Protein AF-A0A965FG59-F1 (afdb_monomer)

Solvent-accessible surface area (backbone atoms only — not comparable to full-atom values): 14053 Å² total; per-residue (Å²): 105,64,56,71,69,55,38,52,52,47,49,54,48,53,54,51,48,40,58,68,61,33,72,94,46,26,72,34,48,49,56,47,47,65,75,40,41,91,52,48,58,46,33,46,54,38,39,30,50,80,42,35,41,32,28,47,25,16,28,55,53,46,35,53,40,18,37,54,36,30,55,54,47,51,54,50,40,46,76,74,67,48,82,62,84,67,59,52,74,54,47,50,47,51,23,35,65,38,31,64,47,20,54,58,40,52,87,65,91,92,31,41,35,67,38,77,44,81,52,65,64,47,35,75,77,65,37,29,47,28,36,76,42,84,90,51,83,91,71,57,42,32,58,40,19,52,49,51,36,51,75,45,66,40,86,71,54,71,67,29,50,51,21,24,63,37,28,70,38,75,78,38,74,87,30,38,67,57,76,64,44,90,45,84,85,53,38,69,85,44,59,57,36,59,42,42,21,51,11,43,52,51,37,36,50,55,39,27,50,53,48,33,64,73,69,68,61,62,81,72,75,79,69,78,72,66,96,75,52,76,65,62,57,52,48,59,49,31,75,76,33,82,61,46,58,57,53,51,50,54,52,50,34,71,74,68,74,112

Radius of gyration: 24.46 Å; Cα contacts (8 Å, |Δi|>4): 328; chains: 1; bounding box: 68×54×48 Å

Sequence (258 aa):
MLQAEKIKSNWERYRGLVDQFFPTRKDALNRMYDAFEDRMVMMPASSVAHYHNAFAGGYVDHVLRVMDCALTLHNTWMVCGADMSGYTEEELLFAAMHHDLGKVGFPGDGNEVYQVETSDWHRKNQNKMYRHNENIPFTMVPDLSIWLLQEYNVKMSWTEYQAIKIHDGMYDDANKPYFVARSAQAKLKTNLPIILHHADHMAAQIEYERWRNRNNESPKPVSEKNKIQKSAVLKNLAENNPDVEQAITDIFKAFNGE

Foldseek 3Di:
DDDPVVLVVLVVVLLVCLVVLPVVQSVLVVVLCVLLVVPQSFQALDFALLWFGNGTSRNSVLLVQLLVQLVVLLVVCVVVPDDQVLDDNSLLNLLSNQLQVCQSADGDPPRHQWDADPDPCCCPPVSGGTDGRPPHDDDDRLVSSVVSCVVSPNDHDPSSNLLSNCLCPVVDVVNCQAVVPPDPVSYDPHCSNVSSNVSSVVSRVVRSVVSCVVVVVPPDPPDPPPCPDPVVVQVVVCVVPVCVVVVVVVVVCVVVPD

Secondary structure (DSSP, 8-state):
---HHHHHHHHHHHHHHHHHH-TTTHHHHHHHHHHHHHHHTT--S-SBTTSS--STTHHHHHHHHHHHHHHHHHHHHHHTT---TTS-HHHHHHHHHHTTGGGG-SSSTT--SEEE---HHHHHHH-B-EEE-TTS----HHHHHHHHHHHTT----HHHHHHHHTTTGGGSGGGHHHHS-SSTTTS-SSSHHHHHHHHHHHHHHHHHHHHHHHTT----------S--HHHHHHHHHHH-TTHHHHHHHHHHHHHT-

pLDDT: mean 90.28, std 13.0, range [46.59, 98.88]

Mean predicted aligned error: 8.77 Å

Structure (mmCIF, N/CA/C/O backbone):
data_AF-A0A965FG59-F1
#
_entry.id   AF-A0A965FG59-F1
#
loop_
_atom_site.group_PDB
_atom_site.id
_atom_site.type_symbol
_atom_site.label_atom_id
_atom_site.label_alt_id
_atom_site.label_comp_id
_atom_site.label_asym_id
_atom_site.label_entity_id
_atom_site.label_seq_id
_atom_site.pdbx_PDB_ins_code
_atom_site.Cartn_x
_atom_site.Cartn_y
_atom_site.Cartn_z
_atom_site.occupancy
_atom_site.B_iso_or_equiv
_atom_site.auth_seq_id
_atom_site.auth_comp_id
_atom_site.auth_asym_id
_atom_site.auth_atom_id
_atom_site.pdbx_PDB_model_num
ATOM 1 N N . MET A 1 1 ? 14.521 -11.139 -7.279 1.00 74.81 1 MET A N 1
ATOM 2 C CA . MET A 1 1 ? 13.260 -11.714 -7.790 1.00 74.81 1 MET A CA 1
ATOM 3 C C . MET A 1 1 ? 12.895 -12.889 -6.902 1.00 74.81 1 MET A C 1
ATOM 5 O O . MET A 1 1 ? 13.806 -13.564 -6.426 1.00 74.81 1 MET A O 1
ATOM 9 N N . LEU A 1 2 ? 11.610 -13.092 -6.624 1.00 87.25 2 LEU A N 1
ATOM 10 C CA . LEU A 1 2 ? 11.141 -14.304 -5.948 1.00 87.25 2 LEU A CA 1
ATOM 11 C C . LEU A 1 2 ? 11.223 -15.508 -6.895 1.00 87.25 2 LEU A C 1
ATOM 13 O O . LEU A 1 2 ? 11.205 -15.345 -8.110 1.00 87.25 2 LEU A O 1
ATOM 17 N N . GLN A 1 3 ? 11.318 -16.720 -6.350 1.00 91.38 3 GLN A N 1
ATOM 18 C CA . GLN A 1 3 ? 11.175 -17.924 -7.174 1.00 91.38 3 GLN A CA 1
ATOM 19 C C . GLN A 1 3 ? 9.744 -18.025 -7.718 1.00 91.38 3 GLN A C 1
ATOM 21 O O . GLN A 1 3 ? 8.807 -17.558 -7.066 1.00 91.38 3 GLN A O 1
ATOM 26 N N . ALA A 1 4 ? 9.576 -18.635 -8.893 1.00 92.25 4 ALA A N 1
ATOM 27 C CA . ALA A 1 4 ? 8.288 -18.711 -9.585 1.00 92.25 4 ALA A CA 1
ATOM 28 C C . ALA A 1 4 ? 7.201 -19.367 -8.716 1.00 92.25 4 ALA A C 1
ATOM 30 O O . ALA A 1 4 ? 6.079 -18.870 -8.633 1.00 92.25 4 ALA A O 1
ATOM 31 N N . GLU A 1 5 ? 7.556 -20.419 -7.978 1.00 93.56 5 GLU A N 1
ATOM 32 C CA . GLU A 1 5 ? 6.678 -21.118 -7.038 1.00 93.56 5 GLU A CA 1
ATOM 33 C C . GLU A 1 5 ? 6.204 -20.183 -5.922 1.00 93.56 5 GLU A C 1
ATOM 35 O O . GLU A 1 5 ? 5.035 -20.201 -5.533 1.00 93.56 5 GLU A O 1
ATOM 40 N N . LYS A 1 6 ? 7.098 -19.313 -5.432 1.00 94.25 6 LYS A N 1
ATOM 41 C CA . LYS A 1 6 ? 6.755 -18.332 -4.403 1.00 94.25 6 LYS A CA 1
ATOM 42 C C . LYS A 1 6 ? 5.824 -17.257 -4.956 1.00 94.25 6 LYS A C 1
ATOM 44 O O . LYS A 1 6 ? 4.853 -16.933 -4.281 1.00 94.25 6 LYS A O 1
ATOM 49 N N . ILE A 1 7 ? 6.067 -16.762 -6.170 1.00 93.88 7 ILE A N 1
ATOM 50 C CA . ILE A 1 7 ? 5.181 -15.802 -6.850 1.00 93.88 7 ILE A CA 1
ATOM 51 C C . ILE A 1 7 ? 3.777 -16.395 -7.007 1.00 93.88 7 ILE A C 1
ATOM 53 O O . ILE A 1 7 ? 2.809 -15.783 -6.560 1.00 93.88 7 ILE A O 1
ATOM 57 N N . LYS A 1 8 ? 3.677 -17.622 -7.532 1.00 95.62 8 LYS A N 1
ATOM 58 C CA . LYS A 1 8 ? 2.404 -18.342 -7.681 1.00 95.62 8 LYS A CA 1
ATOM 59 C C . LYS A 1 8 ? 1.680 -18.497 -6.345 1.00 95.62 8 LYS A C 1
ATOM 61 O O . LYS A 1 8 ? 0.533 -18.087 -6.228 1.00 95.62 8 LYS A O 1
ATOM 66 N N . SER A 1 9 ? 2.368 -19.004 -5.319 1.00 97.88 9 SER A N 1
ATOM 67 C CA . SER A 1 9 ? 1.760 -19.193 -3.993 1.00 97.88 9 SER A CA 1
ATOM 68 C C . SER A 1 9 ? 1.326 -17.877 -3.334 1.00 97.88 9 SER A C 1
ATOM 70 O O . SER A 1 9 ? 0.317 -17.838 -2.634 1.00 97.88 9 SER A O 1
ATOM 72 N N . ASN A 1 10 ? 2.067 -16.785 -3.557 1.00 98.25 10 ASN A N 1
ATOM 73 C CA . ASN A 1 10 ? 1.697 -15.462 -3.064 1.00 98.25 10 ASN A CA 1
ATOM 74 C C . ASN A 1 10 ? 0.440 -14.955 -3.779 1.00 98.25 10 ASN A C 1
ATOM 76 O O . ASN A 1 10 ? -0.455 -14.442 -3.117 1.00 98.25 10 ASN A O 1
ATOM 80 N N . TRP A 1 11 ? 0.338 -15.131 -5.096 1.00 97.94 11 TRP A N 1
ATOM 81 C CA . TRP A 1 11 ? -0.858 -14.750 -5.845 1.00 97.94 11 TRP A CA 1
ATOM 82 C C . TRP A 1 11 ? -2.091 -15.563 -5.437 1.00 97.94 11 TRP A C 1
ATOM 84 O O . TRP A 1 11 ? -3.139 -14.988 -5.153 1.00 97.94 11 TRP A O 1
ATOM 94 N N . GLU A 1 12 ? -1.952 -16.883 -5.298 1.00 98.25 12 GLU A N 1
ATOM 95 C CA . GLU A 1 12 ? -3.024 -17.761 -4.808 1.00 98.25 12 GLU A CA 1
ATOM 96 C C . GLU A 1 12 ? -3.491 -17.344 -3.408 1.00 98.25 12 GLU A C 1
ATOM 98 O O . GLU A 1 12 ? -4.692 -17.240 -3.157 1.00 98.25 12 GLU A O 1
ATOM 103 N N . ARG A 1 13 ? -2.550 -17.027 -2.506 1.00 98.44 13 ARG A N 1
ATOM 104 C CA . ARG A 1 13 ? -2.869 -16.476 -1.183 1.00 98.44 13 ARG A CA 1
ATOM 105 C C . ARG A 1 13 ? -3.599 -15.140 -1.300 1.00 98.44 13 ARG A C 1
ATOM 107 O O . ARG A 1 13 ? -4.603 -14.954 -0.626 1.00 98.44 13 ARG A O 1
ATOM 114 N N . TYR A 1 14 ? -3.108 -14.224 -2.130 1.00 98.44 14 TYR A N 1
ATOM 115 C CA . TYR A 1 14 ? -3.705 -12.905 -2.330 1.00 98.44 14 TYR A CA 1
ATOM 116 C C . TYR A 1 14 ? -5.166 -13.020 -2.780 1.00 98.44 14 TYR A C 1
ATOM 118 O O . TYR A 1 14 ? -6.046 -12.451 -2.142 1.00 98.44 14 TYR A O 1
ATOM 126 N N . ARG A 1 15 ? -5.450 -13.837 -3.801 1.00 98.12 15 ARG A N 1
ATOM 127 C CA . ARG A 1 15 ? -6.821 -14.091 -4.276 1.00 98.12 15 ARG A CA 1
ATOM 128 C C . ARG A 1 15 ? -7.678 -14.812 -3.235 1.00 98.12 15 ARG A C 1
ATOM 130 O O . ARG A 1 15 ? -8.818 -14.419 -3.016 1.00 98.12 15 ARG A O 1
ATOM 137 N N . GLY A 1 16 ? -7.121 -15.789 -2.518 1.00 98.44 16 GLY A N 1
ATOM 138 C CA . GLY A 1 16 ? -7.828 -16.464 -1.426 1.00 98.44 16 GLY A CA 1
ATOM 139 C C . GLY A 1 16 ? -8.248 -15.513 -0.299 1.00 98.44 16 GLY A C 1
ATOM 140 O O . GLY A 1 16 ? -9.350 -15.634 0.231 1.00 98.44 16 GLY A O 1
ATOM 141 N N . LEU A 1 17 ? -7.410 -14.524 0.033 1.00 98.38 17 LEU A N 1
ATOM 142 C CA . LEU A 1 17 ? -7.742 -13.494 1.023 1.00 98.38 17 LEU A CA 1
ATOM 143 C C . LEU A 1 17 ? -8.886 -12.587 0.551 1.00 98.38 17 LEU A C 1
ATOM 145 O O . LEU A 1 17 ? -9.706 -12.195 1.377 1.00 98.38 17 LEU A O 1
ATOM 149 N N . VAL A 1 18 ? -8.984 -12.296 -0.753 1.00 98.38 18 VAL A N 1
ATOM 150 C CA . VAL A 1 18 ? -10.113 -11.533 -1.315 1.00 98.38 18 VAL A CA 1
ATOM 151 C C . VAL A 1 18 ? -11.433 -12.254 -1.057 1.00 98.38 18 VAL A C 1
ATOM 153 O O . VAL A 1 18 ? -12.381 -11.656 -0.543 1.00 98.38 18 VAL A O 1
ATOM 156 N N . ASP A 1 19 ? -11.480 -13.549 -1.367 1.00 96.75 19 ASP A N 1
ATOM 157 C CA . ASP A 1 19 ? -12.682 -14.365 -1.194 1.00 96.75 19 ASP A CA 1
ATOM 158 C C . ASP A 1 19 ? -13.039 -14.575 0.283 1.00 96.75 19 ASP A C 1
ATOM 160 O O . ASP A 1 19 ? -14.222 -14.638 0.629 1.00 96.75 19 ASP A O 1
ATOM 164 N N . GLN A 1 20 ? -12.026 -14.671 1.148 1.00 97.75 20 GLN A N 1
ATOM 165 C CA . GLN A 1 20 ? -12.195 -14.867 2.585 1.00 97.75 20 GLN A CA 1
ATOM 166 C C . GLN A 1 20 ? -12.693 -13.603 3.293 1.00 97.75 20 GLN A C 1
ATOM 168 O O . GLN A 1 20 ? -13.637 -13.679 4.078 1.00 97.75 20 GLN A O 1
ATOM 173 N N . PHE A 1 21 ? -12.040 -12.462 3.064 1.00 97.62 21 PHE A N 1
ATOM 174 C CA . PHE A 1 21 ? -12.238 -11.261 3.878 1.00 97.62 21 PHE A CA 1
ATOM 175 C C . PHE A 1 21 ? -13.235 -10.271 3.289 1.00 97.62 21 PHE A C 1
ATOM 177 O O . PHE A 1 21 ? -13.778 -9.468 4.040 1.00 97.62 21 PHE A O 1
ATOM 184 N N . PHE A 1 22 ? -13.526 -10.331 1.986 1.00 97.69 22 PHE A N 1
ATOM 185 C CA . PHE A 1 22 ? -14.411 -9.359 1.334 1.00 97.69 22 PHE A CA 1
ATOM 186 C C . PHE A 1 22 ? -15.586 -10.028 0.610 1.00 97.69 22 PHE A C 1
ATOM 188 O O . PHE A 1 22 ? -15.836 -9.725 -0.559 1.00 97.69 22 PHE A O 1
ATOM 195 N N . PRO A 1 23 ? -16.369 -10.911 1.258 1.00 96.00 23 PRO A N 1
ATOM 196 C CA . PRO A 1 23 ? -17.375 -11.735 0.582 1.00 96.00 23 PRO A CA 1
ATOM 197 C C . PRO A 1 23 ? -18.450 -10.927 -0.163 1.00 96.00 23 PRO A C 1
ATOM 199 O O . PRO A 1 23 ? -18.994 -11.401 -1.157 1.00 96.00 23 PRO A O 1
ATOM 202 N N . THR A 1 24 ? -18.740 -9.701 0.281 1.00 97.00 24 THR A N 1
ATOM 203 C CA . THR A 1 24 ? -19.713 -8.790 -0.352 1.00 97.00 24 THR A CA 1
ATOM 204 C C . THR A 1 24 ? -19.137 -8.001 -1.534 1.00 97.00 24 THR A C 1
ATOM 206 O O . THR A 1 24 ? -19.894 -7.432 -2.319 1.00 97.00 24 THR A O 1
ATOM 209 N N . ARG A 1 25 ? -17.805 -7.954 -1.666 1.00 97.56 25 ARG A N 1
ATOM 210 C CA . ARG A 1 25 ? -17.059 -7.172 -2.669 1.00 97.56 25 ARG A CA 1
ATOM 211 C C . ARG A 1 25 ? -16.225 -8.046 -3.605 1.00 97.56 25 ARG A C 1
ATOM 213 O O . ARG A 1 25 ? -15.772 -7.548 -4.634 1.00 97.56 25 ARG A O 1
ATOM 220 N N . LYS A 1 26 ? -16.056 -9.334 -3.284 1.00 97.31 26 LYS A N 1
ATOM 221 C CA . LYS A 1 26 ? -15.161 -10.267 -3.976 1.00 97.31 26 LYS A CA 1
ATOM 222 C C . LYS A 1 26 ? -15.394 -10.314 -5.478 1.00 97.31 26 LYS A C 1
ATOM 224 O O . LYS A 1 26 ? -14.430 -10.338 -6.217 1.00 97.31 26 LYS A O 1
ATOM 229 N N . ASP A 1 27 ? -16.637 -10.240 -5.955 1.00 98.31 27 ASP A N 1
ATOM 230 C CA . ASP A 1 27 ? -16.904 -10.315 -7.395 1.00 98.31 27 ASP A CA 1
ATOM 231 C C . ASP A 1 27 ? -16.388 -9.067 -8.126 1.00 98.31 27 ASP A C 1
ATOM 233 O O . ASP A 1 27 ? -15.852 -9.167 -9.225 1.00 98.31 27 ASP A O 1
ATOM 237 N N . ALA A 1 28 ? -16.536 -7.881 -7.524 1.00 98.50 28 ALA A N 1
ATOM 238 C CA . ALA A 1 28 ? -16.002 -6.635 -8.076 1.00 98.50 28 ALA A CA 1
ATOM 239 C C . ALA A 1 28 ? -14.473 -6.588 -7.987 1.00 98.50 28 ALA A C 1
ATOM 241 O O . ALA A 1 28 ? -13.813 -6.236 -8.962 1.00 98.50 28 ALA A O 1
ATOM 242 N N . LEU A 1 29 ? -13.923 -7.013 -6.849 1.00 98.62 29 LEU A N 1
ATOM 243 C CA . LEU A 1 29 ? -12.484 -7.116 -6.629 1.00 98.62 29 LEU A CA 1
ATOM 244 C C . LEU A 1 29 ? -11.833 -8.108 -7.593 1.00 98.62 29 LEU A C 1
ATOM 246 O O . LEU A 1 29 ? -10.867 -7.765 -8.257 1.00 98.62 29 LEU A O 1
ATOM 250 N N . ASN A 1 30 ? -12.391 -9.309 -7.732 1.00 98.31 30 ASN A N 1
ATOM 251 C CA . ASN A 1 30 ? -11.889 -10.325 -8.647 1.00 98.31 30 ASN A CA 1
ATOM 252 C C . ASN A 1 30 ? -11.946 -9.826 -10.097 1.00 98.31 30 ASN A C 1
ATOM 254 O O . ASN A 1 30 ? -10.936 -9.918 -10.776 1.00 98.31 30 ASN A O 1
ATOM 258 N N . ARG A 1 31 ? -13.032 -9.167 -10.540 1.00 98.38 31 ARG A N 1
ATOM 259 C CA . ARG A 1 31 ? -13.063 -8.526 -11.874 1.00 98.38 31 ARG A CA 1
ATOM 260 C C . ARG A 1 31 ? -11.948 -7.496 -12.074 1.00 98.38 31 ARG A C 1
ATOM 262 O O . ARG A 1 31 ? -11.361 -7.446 -13.149 1.00 98.38 31 ARG A O 1
ATOM 269 N N . MET A 1 32 ? -11.674 -6.670 -11.064 1.00 98.44 32 MET A N 1
ATOM 270 C CA . MET A 1 32 ? -10.571 -5.707 -11.106 1.00 98.44 32 MET A CA 1
ATOM 271 C C . MET A 1 32 ? -9.226 -6.419 -11.216 1.00 98.44 32 MET A C 1
ATOM 273 O O . MET A 1 32 ? -8.428 -6.110 -12.093 1.00 98.44 32 MET A O 1
ATOM 277 N N . TYR A 1 33 ? -8.978 -7.392 -10.346 1.00 98.19 33 TYR A N 1
ATOM 278 C CA . TYR A 1 33 ? -7.718 -8.119 -10.319 1.00 98.19 33 TYR A CA 1
ATOM 279 C C . TYR A 1 33 ? -7.492 -8.967 -11.566 1.00 98.19 33 TYR A C 1
ATOM 281 O O . TYR A 1 33 ? -6.352 -9.058 -11.999 1.00 98.19 33 TYR A O 1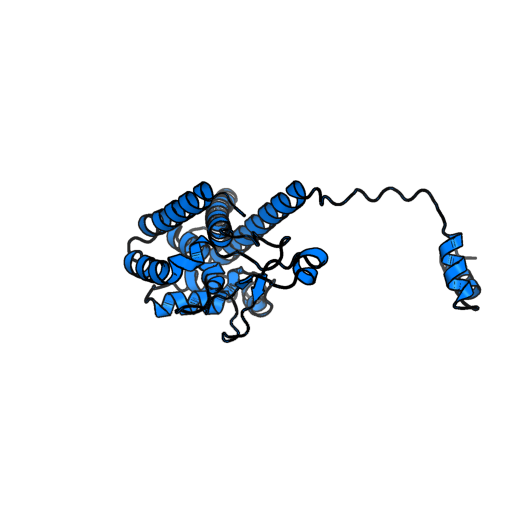
ATOM 289 N N . ASP A 1 34 ? -8.537 -9.525 -12.176 1.00 97.50 34 ASP A N 1
ATOM 290 C CA . ASP A 1 34 ? -8.444 -10.242 -13.453 1.00 97.50 34 ASP A CA 1
ATOM 291 C C . ASP A 1 34 ? -7.977 -9.298 -14.576 1.00 97.50 34 ASP A C 1
ATOM 293 O O . ASP A 1 34 ? -7.140 -9.667 -15.392 1.00 97.50 34 ASP A O 1
ATOM 297 N N . ALA A 1 35 ? -8.430 -8.037 -14.579 1.00 96.56 35 ALA A N 1
ATOM 298 C CA . ALA A 1 35 ? -7.992 -7.032 -15.554 1.00 96.56 35 ALA A CA 1
ATOM 299 C C . ALA A 1 35 ? -6.523 -6.591 -15.380 1.00 96.56 35 ALA A C 1
ATOM 301 O O . ALA A 1 35 ? -5.940 -5.992 -16.288 1.00 96.56 35 ALA A O 1
ATOM 302 N N . PHE A 1 36 ? -5.922 -6.866 -14.220 1.00 97.12 36 PHE A N 1
ATOM 303 C CA . PHE A 1 36 ? -4.542 -6.500 -13.899 1.00 97.12 36 PHE A CA 1
ATOM 304 C C . PHE A 1 36 ? -3.613 -7.701 -13.690 1.00 97.12 36 PHE A C 1
ATOM 306 O O . PHE A 1 36 ? -2.413 -7.497 -13.504 1.00 97.12 36 PHE A O 1
ATOM 313 N N . GLU A 1 37 ? -4.124 -8.932 -13.718 1.00 95.12 37 GLU A N 1
ATOM 314 C CA . GLU A 1 37 ? -3.411 -10.140 -13.285 1.00 95.12 37 GLU A CA 1
ATOM 315 C C . GLU A 1 37 ? -2.059 -10.296 -13.987 1.00 95.12 37 GLU A C 1
ATOM 317 O O . GLU A 1 37 ? -1.027 -10.401 -13.315 1.00 95.12 37 GLU A O 1
ATOM 322 N N . ASP A 1 38 ? -2.052 -10.185 -15.319 1.00 90.38 38 ASP A N 1
ATOM 323 C CA . ASP A 1 38 ? -0.868 -10.368 -16.167 1.00 90.38 38 ASP A CA 1
ATOM 324 C C . ASP A 1 38 ? 0.334 -9.522 -15.724 1.00 90.38 38 ASP A C 1
ATOM 326 O O . ASP A 1 38 ? 1.484 -9.966 -15.800 1.00 90.38 38 ASP A O 1
ATOM 330 N N . ARG A 1 39 ? 0.086 -8.308 -15.211 1.00 93.94 39 ARG A N 1
ATOM 331 C CA . ARG A 1 39 ? 1.148 -7.420 -14.712 1.00 93.94 39 ARG A CA 1
ATOM 332 C C . ARG A 1 39 ? 1.327 -7.508 -13.199 1.00 93.94 39 ARG A C 1
ATOM 334 O O . ARG A 1 39 ? 2.458 -7.484 -12.713 1.00 93.94 39 ARG A O 1
ATOM 341 N N . MET A 1 40 ? 0.239 -7.608 -12.441 1.00 95.50 40 MET A N 1
ATOM 342 C CA . MET A 1 40 ? 0.240 -7.475 -10.982 1.00 95.50 40 MET A CA 1
ATOM 343 C C . MET A 1 40 ? 1.009 -8.611 -10.301 1.00 95.50 40 MET A C 1
ATOM 345 O O . MET A 1 40 ? 1.697 -8.387 -9.304 1.00 95.50 40 MET A O 1
ATOM 349 N N . VAL A 1 41 ? 0.979 -9.810 -10.888 1.00 95.50 41 VAL A N 1
ATOM 350 C CA . VAL A 1 41 ? 1.735 -10.979 -10.410 1.00 95.50 41 VAL A CA 1
ATOM 351 C C . VAL A 1 41 ? 3.250 -10.748 -10.466 1.00 95.50 41 VAL A C 1
ATOM 353 O O . VAL A 1 41 ? 3.988 -11.271 -9.632 1.00 95.50 41 VAL A O 1
ATOM 356 N N . MET A 1 42 ? 3.730 -9.945 -11.422 1.00 94.50 42 MET A N 1
ATOM 357 C CA . MET A 1 42 ? 5.159 -9.762 -11.696 1.00 94.50 42 MET A CA 1
ATOM 358 C C . MET A 1 42 ? 5.683 -8.361 -11.379 1.00 94.50 42 MET A C 1
ATOM 360 O O . MET A 1 42 ? 6.899 -8.175 -11.355 1.00 94.50 42 MET A O 1
ATOM 364 N N . MET A 1 43 ? 4.832 -7.376 -11.104 1.00 94.75 43 MET A N 1
ATOM 365 C CA . MET A 1 43 ? 5.274 -6.002 -10.862 1.00 94.75 43 MET A CA 1
ATOM 366 C C . MET A 1 43 ? 6.051 -5.842 -9.532 1.00 94.75 43 MET A C 1
ATOM 368 O O . MET A 1 43 ? 5.862 -6.614 -8.581 1.00 94.75 43 MET A O 1
ATOM 372 N N . PRO A 1 44 ? 6.952 -4.849 -9.443 1.00 96.81 44 PRO A N 1
ATOM 373 C CA . PRO A 1 44 ? 7.670 -4.536 -8.210 1.00 96.81 44 PRO A CA 1
ATOM 374 C C . PRO A 1 44 ? 6.826 -3.690 -7.248 1.00 96.81 44 PRO A C 1
ATOM 376 O O . PRO A 1 44 ? 5.892 -3.013 -7.668 1.00 96.81 44 PRO A O 1
ATOM 379 N N . ALA A 1 45 ? 7.197 -3.669 -5.963 1.00 96.19 45 ALA A N 1
ATOM 380 C CA . ALA A 1 45 ? 6.580 -2.758 -4.990 1.00 96.19 45 ALA A CA 1
ATOM 381 C C . ALA A 1 45 ? 7.181 -1.338 -5.027 1.00 96.19 45 ALA A C 1
ATOM 383 O O . ALA A 1 45 ? 6.549 -0.385 -4.577 1.00 96.19 45 ALA A O 1
ATOM 384 N N . SER A 1 46 ? 8.393 -1.178 -5.567 1.00 95.31 46 SER A N 1
ATOM 385 C CA . SER A 1 46 ? 9.066 0.116 -5.718 1.00 95.31 46 SER A CA 1
ATOM 386 C C . SER A 1 46 ? 10.108 0.090 -6.846 1.00 95.31 46 SER A C 1
ATOM 388 O O . SER A 1 46 ? 10.353 -0.944 -7.472 1.00 95.31 46 SER A O 1
ATOM 390 N N . SER A 1 47 ? 10.729 1.237 -7.134 1.00 91.75 47 SER A N 1
ATOM 391 C CA . SER A 1 47 ? 11.642 1.401 -8.272 1.00 91.75 47 SER A CA 1
ATOM 392 C C . SER A 1 47 ? 13.125 1.175 -7.964 1.00 91.75 47 SER A C 1
ATOM 394 O O . SER A 1 47 ? 13.904 0.881 -8.878 1.00 91.75 47 SER A O 1
ATOM 396 N N . VAL A 1 48 ? 13.534 1.283 -6.698 1.00 90.50 48 VAL A N 1
ATOM 397 C CA . VAL A 1 48 ? 14.943 1.281 -6.278 1.00 90.50 48 VAL A CA 1
ATOM 398 C C . VAL A 1 48 ? 15.216 0.099 -5.352 1.00 90.50 48 VAL A C 1
ATOM 400 O O . VAL A 1 48 ? 14.456 -0.149 -4.425 1.00 90.50 48 VAL A O 1
ATOM 403 N N . ALA A 1 49 ? 16.313 -0.632 -5.578 1.00 83.19 49 ALA A N 1
ATOM 404 C CA . ALA A 1 49 ? 16.577 -1.920 -4.926 1.00 83.19 49 ALA A CA 1
ATOM 405 C C . ALA A 1 49 ? 16.563 -1.867 -3.388 1.00 83.19 49 ALA A C 1
ATOM 407 O O . ALA A 1 49 ? 16.134 -2.830 -2.762 1.00 83.19 49 ALA A O 1
ATOM 408 N N . HIS A 1 50 ? 17.019 -0.755 -2.805 1.00 81.81 50 HIS A N 1
ATOM 409 C CA . HIS A 1 50 ? 17.083 -0.538 -1.356 1.00 81.81 50 HIS A CA 1
ATOM 410 C C . HIS A 1 50 ? 15.824 0.108 -0.760 1.00 81.81 50 HIS A C 1
ATOM 412 O O . HIS A 1 50 ? 15.814 0.441 0.422 1.00 81.81 50 HIS A O 1
ATOM 418 N N . TYR A 1 51 ? 14.776 0.316 -1.555 1.00 88.62 51 TYR A N 1
ATOM 419 C CA . TYR A 1 51 ? 13.432 0.551 -1.030 1.00 88.62 51 TYR A CA 1
ATOM 420 C C . TYR A 1 51 ? 12.756 -0.808 -0.774 1.00 88.62 51 TYR A C 1
ATOM 422 O O . TYR A 1 51 ? 13.426 -1.836 -0.638 1.00 88.62 51 TYR A O 1
ATOM 430 N N . HIS A 1 52 ? 11.430 -0.852 -0.687 1.00 87.69 52 HIS A N 1
ATOM 431 C CA . HIS A 1 52 ? 10.696 -2.095 -0.477 1.00 87.69 52 HIS A CA 1
ATOM 432 C C . HIS A 1 52 ? 10.499 -2.877 -1.773 1.00 87.69 52 HIS A C 1
ATOM 434 O O . HIS A 1 52 ? 9.979 -2.361 -2.759 1.00 87.69 52 HIS A O 1
ATOM 440 N N . ASN A 1 53 ? 10.919 -4.143 -1.772 1.00 93.38 53 ASN A N 1
ATOM 441 C CA . ASN A 1 53 ? 10.615 -5.146 -2.796 1.00 93.38 53 ASN A CA 1
ATOM 442 C C . ASN A 1 53 ? 10.653 -4.660 -4.268 1.00 93.38 53 ASN A C 1
ATOM 444 O O . ASN A 1 53 ? 9.768 -4.975 -5.070 1.00 93.38 53 ASN A O 1
ATOM 448 N N . ALA A 1 54 ? 11.707 -3.934 -4.659 1.00 94.25 54 ALA A N 1
ATOM 449 C CA . ALA A 1 54 ? 11.958 -3.526 -6.048 1.00 94.25 54 ALA A CA 1
ATOM 450 C C . ALA A 1 54 ? 12.478 -4.691 -6.915 1.00 94.25 54 ALA A C 1
ATOM 452 O O . ALA A 1 54 ? 13.604 -4.689 -7.419 1.00 94.25 54 ALA A O 1
ATOM 453 N N . PHE A 1 55 ? 11.666 -5.735 -7.065 1.00 93.56 55 PHE A N 1
ATOM 454 C CA . PHE A 1 55 ? 11.938 -6.905 -7.897 1.00 93.56 55 PHE A CA 1
ATOM 455 C C . PHE A 1 55 ? 10.630 -7.529 -8.390 1.00 93.56 55 PHE A C 1
ATOM 457 O O . PHE A 1 55 ? 9.573 -7.284 -7.816 1.00 93.56 55 PHE A O 1
ATOM 464 N N . ALA A 1 56 ? 10.696 -8.393 -9.408 1.00 93.81 56 ALA A N 1
ATOM 465 C CA . ALA A 1 56 ? 9.480 -9.002 -9.940 1.00 93.81 56 ALA A CA 1
ATOM 466 C C . ALA A 1 56 ? 8.779 -9.931 -8.930 1.00 93.81 56 ALA A C 1
ATOM 468 O O . ALA A 1 56 ? 9.439 -10.740 -8.261 1.00 93.81 56 ALA A O 1
ATOM 469 N N . GLY A 1 57 ? 7.457 -9.772 -8.822 1.00 95.12 57 GLY A N 1
ATOM 470 C CA . GLY A 1 57 ? 6.605 -10.366 -7.784 1.00 95.12 57 GLY A CA 1
ATOM 471 C C . GLY A 1 57 ? 6.676 -9.652 -6.430 1.00 95.12 57 GLY A C 1
ATOM 472 O O . GLY A 1 57 ? 6.150 -10.148 -5.435 1.00 95.12 57 GLY A O 1
ATOM 473 N N . GLY A 1 58 ? 7.359 -8.508 -6.369 1.00 96.81 58 GLY A N 1
ATOM 474 C CA . GLY A 1 58 ? 7.587 -7.759 -5.140 1.00 96.81 58 GLY A CA 1
ATOM 475 C C . GLY A 1 58 ? 6.346 -7.063 -4.599 1.00 96.81 58 GLY A C 1
ATOM 476 O O . GLY A 1 58 ? 6.194 -6.995 -3.383 1.00 96.81 58 GLY A O 1
ATOM 477 N N . TYR A 1 59 ? 5.449 -6.603 -5.477 1.00 98.06 59 TYR A N 1
ATOM 478 C CA . TYR A 1 59 ? 4.218 -5.919 -5.079 1.00 98.06 59 TYR A CA 1
ATOM 479 C C . TYR A 1 59 ? 3.310 -6.813 -4.227 1.00 98.06 59 TYR A C 1
ATOM 481 O O . TYR A 1 59 ? 3.001 -6.472 -3.089 1.00 98.06 59 TYR A O 1
ATOM 489 N N . VAL A 1 60 ? 2.958 -8.001 -4.729 1.00 98.31 60 VAL A N 1
ATOM 490 C CA . VAL A 1 60 ? 2.095 -8.939 -3.992 1.00 98.31 60 VAL A CA 1
ATOM 491 C C . VAL A 1 60 ? 2.765 -9.403 -2.693 1.00 98.31 60 VAL A C 1
ATOM 493 O O . VAL A 1 60 ? 2.099 -9.497 -1.666 1.00 98.31 60 VAL A O 1
ATOM 496 N N . ASP A 1 61 ? 4.082 -9.658 -2.695 1.00 98.50 61 ASP A N 1
ATOM 497 C CA . ASP A 1 61 ? 4.801 -10.034 -1.464 1.00 98.50 61 ASP A CA 1
ATOM 498 C C . ASP A 1 61 ? 4.772 -8.931 -0.403 1.00 98.50 61 ASP A C 1
ATOM 500 O O . ASP A 1 61 ? 4.580 -9.230 0.777 1.00 98.50 61 ASP A O 1
ATOM 504 N N . HIS A 1 62 ? 4.926 -7.677 -0.833 1.00 98.56 62 HIS A N 1
ATOM 505 C CA . HIS A 1 62 ? 4.858 -6.509 0.034 1.00 98.56 62 HIS A CA 1
ATOM 506 C C . HIS A 1 62 ? 3.453 -6.338 0.615 1.00 98.56 62 HIS A C 1
ATOM 508 O O . HIS A 1 62 ? 3.294 -6.335 1.832 1.00 98.56 62 HIS A O 1
ATOM 514 N N . VAL A 1 63 ? 2.410 -6.316 -0.220 1.00 98.69 63 VAL A N 1
ATOM 515 C CA . VAL A 1 63 ? 1.028 -6.136 0.256 1.00 98.69 63 VAL A CA 1
ATOM 516 C C . VAL A 1 63 ? 0.622 -7.231 1.246 1.00 98.69 63 VAL A C 1
ATOM 518 O O . VAL A 1 63 ? 0.073 -6.934 2.306 1.00 98.69 63 VAL A O 1
ATOM 521 N N . LEU A 1 64 ? 0.954 -8.496 0.965 1.00 98.81 64 LEU A N 1
ATOM 522 C CA . LEU A 1 64 ? 0.702 -9.596 1.901 1.00 98.81 64 LEU A CA 1
ATOM 523 C C . LEU A 1 64 ? 1.414 -9.389 3.245 1.00 98.81 64 LEU A C 1
ATOM 525 O O . LEU A 1 64 ? 0.859 -9.718 4.292 1.00 98.81 64 LEU A O 1
ATOM 529 N N . ARG A 1 65 ? 2.630 -8.832 3.231 1.00 98.69 65 ARG A N 1
ATOM 530 C CA . ARG A 1 65 ? 3.364 -8.484 4.452 1.00 98.69 65 ARG A CA 1
ATOM 531 C C . ARG A 1 65 ? 2.693 -7.361 5.219 1.00 98.69 65 ARG A C 1
ATOM 533 O O . ARG A 1 65 ? 2.591 -7.474 6.434 1.00 98.69 65 ARG A O 1
ATOM 540 N N . VAL A 1 66 ? 2.231 -6.319 4.533 1.00 98.88 66 VAL A N 1
ATOM 541 C CA . VAL A 1 66 ? 1.497 -5.213 5.160 1.00 98.88 66 VAL A CA 1
ATOM 542 C C . VAL A 1 66 ? 0.234 -5.737 5.839 1.00 98.88 66 VAL A C 1
ATOM 544 O O . VAL A 1 66 ? -0.019 -5.376 6.983 1.00 98.88 66 VAL A O 1
ATOM 547 N N . MET A 1 67 ? -0.504 -6.657 5.210 1.00 98.88 67 MET A N 1
ATOM 548 C CA . MET A 1 67 ? -1.664 -7.307 5.837 1.00 98.88 67 MET A CA 1
ATOM 549 C C . MET A 1 67 ? -1.280 -8.089 7.108 1.00 98.88 67 MET A C 1
ATOM 551 O O . MET A 1 67 ? -1.922 -7.930 8.147 1.00 98.88 67 MET A O 1
ATOM 555 N N . ASP A 1 68 ? -0.202 -8.880 7.062 1.00 98.81 68 ASP A N 1
ATOM 556 C CA . ASP A 1 68 ? 0.303 -9.638 8.221 1.00 98.81 68 ASP A CA 1
ATOM 557 C C . ASP A 1 68 ? 0.758 -8.712 9.371 1.00 98.81 68 ASP A C 1
ATOM 559 O O . ASP A 1 68 ? 0.440 -8.933 10.547 1.00 98.81 68 ASP A O 1
ATOM 563 N N . CYS A 1 69 ? 1.480 -7.640 9.037 1.00 98.81 69 CYS A N 1
ATOM 564 C CA . CYS A 1 69 ? 1.909 -6.609 9.978 1.00 98.81 69 CYS A CA 1
ATOM 565 C C . CYS A 1 69 ? 0.713 -5.850 10.569 1.00 98.81 69 CYS A C 1
ATOM 567 O O . CYS A 1 69 ? 0.698 -5.599 11.774 1.00 98.81 69 CYS A O 1
ATOM 569 N N . ALA A 1 70 ? -0.305 -5.531 9.767 1.00 98.81 70 ALA A N 1
ATOM 570 C CA . ALA A 1 70 ? -1.500 -4.817 10.208 1.00 98.81 70 ALA A CA 1
ATOM 571 C C . ALA A 1 70 ? -2.274 -5.610 11.267 1.00 98.81 70 ALA A C 1
ATOM 573 O O . ALA A 1 70 ? -2.608 -5.052 12.312 1.00 98.81 70 ALA A O 1
ATOM 574 N N . LEU A 1 71 ? -2.480 -6.915 11.059 1.00 98.56 71 LEU A N 1
ATOM 575 C CA . LEU A 1 71 ? -3.102 -7.795 12.059 1.00 98.56 71 LEU A CA 1
ATOM 576 C C . LEU A 1 71 ? -2.263 -7.894 13.337 1.00 98.56 71 LEU A C 1
ATOM 578 O O . LEU A 1 71 ? -2.788 -7.809 14.448 1.00 98.56 71 LEU A O 1
ATOM 582 N N . THR A 1 72 ? -0.944 -8.026 13.193 1.00 98.69 72 THR A N 1
ATOM 583 C CA . THR A 1 72 ? -0.027 -8.096 14.341 1.00 98.69 72 THR A CA 1
ATOM 584 C C . THR A 1 72 ? -0.080 -6.813 15.176 1.00 98.69 72 THR A C 1
ATOM 586 O O . THR A 1 72 ? -0.171 -6.861 16.407 1.00 98.69 72 THR A O 1
ATOM 589 N N . LEU A 1 73 ? -0.066 -5.651 14.521 1.00 98.69 73 LEU A N 1
ATOM 590 C CA . LEU A 1 73 ? -0.137 -4.348 15.177 1.00 98.69 73 LEU A CA 1
ATOM 591 C C . LEU A 1 73 ? -1.517 -4.071 15.769 1.00 98.69 73 LEU A C 1
ATOM 593 O O . LEU A 1 73 ? -1.585 -3.546 16.877 1.00 98.69 73 LEU A O 1
ATOM 597 N N . HIS A 1 74 ? -2.595 -4.472 15.095 1.00 98.44 74 HIS A N 1
ATOM 598 C CA . HIS A 1 74 ? -3.952 -4.402 15.635 1.00 98.44 74 HIS A CA 1
ATOM 599 C C . HIS A 1 74 ? -4.050 -5.134 16.979 1.00 98.44 74 HIS A C 1
ATOM 601 O O . HIS A 1 74 ? -4.464 -4.543 17.977 1.00 98.44 74 HIS A O 1
ATOM 607 N N . ASN A 1 75 ? -3.570 -6.380 17.033 1.00 98.25 75 ASN A N 1
ATOM 608 C CA . ASN A 1 75 ? -3.536 -7.166 18.268 1.00 98.25 75 ASN A CA 1
ATOM 609 C C . ASN A 1 75 ? -2.640 -6.528 19.336 1.00 98.25 75 ASN A C 1
ATOM 611 O O . ASN A 1 75 ? -3.000 -6.492 20.510 1.00 98.25 75 ASN A O 1
ATOM 615 N N . THR A 1 76 ? -1.491 -5.981 18.936 1.00 98.50 76 THR A N 1
ATOM 616 C CA . THR A 1 76 ? -0.577 -5.293 19.859 1.00 98.50 76 THR A CA 1
ATOM 617 C C . THR A 1 76 ? -1.250 -4.080 20.504 1.00 98.50 76 THR A C 1
ATOM 619 O O . THR A 1 76 ? -1.223 -3.938 21.723 1.00 98.50 76 THR A O 1
ATOM 622 N N . TRP A 1 77 ? -1.905 -3.228 19.710 1.00 98.19 77 TRP A N 1
ATOM 623 C CA . TRP A 1 77 ? -2.628 -2.055 20.210 1.00 98.19 77 TRP A CA 1
ATOM 624 C C . TRP A 1 77 ? -3.762 -2.451 21.154 1.00 98.19 77 TRP A C 1
ATOM 626 O O . TRP A 1 77 ? -3.902 -1.854 22.222 1.00 98.19 77 TRP A O 1
ATOM 636 N N . MET A 1 78 ? -4.517 -3.493 20.798 1.00 97.50 78 MET A N 1
ATOM 637 C CA . MET A 1 78 ? -5.578 -4.048 21.636 1.00 97.50 78 MET A CA 1
ATOM 638 C C . MET A 1 78 ? -5.046 -4.497 23.005 1.00 97.50 78 MET A C 1
ATOM 640 O O . MET A 1 78 ? -5.587 -4.102 24.035 1.00 97.50 78 MET A O 1
ATOM 644 N N . VAL A 1 79 ? -3.948 -5.262 23.039 1.00 98.19 79 VAL A N 1
ATOM 645 C CA . VAL A 1 79 ? -3.315 -5.726 24.290 1.00 98.19 79 VAL A CA 1
ATOM 646 C C . VAL A 1 79 ? -2.752 -4.562 25.114 1.00 98.19 79 VAL A C 1
ATOM 648 O O . VAL A 1 79 ? -2.776 -4.610 26.342 1.00 98.19 79 VAL A O 1
ATOM 651 N N . CYS A 1 80 ? -2.298 -3.487 24.466 1.00 98.19 80 CYS A N 1
ATOM 652 C CA . CYS A 1 80 ? -1.882 -2.252 25.134 1.00 98.19 80 CYS A CA 1
ATOM 653 C C . CYS A 1 80 ? -3.053 -1.378 25.631 1.00 98.19 80 CYS A C 1
ATOM 655 O O . CYS A 1 80 ? -2.807 -0.319 26.206 1.00 98.19 80 CYS A O 1
ATOM 657 N N . GLY A 1 81 ? -4.307 -1.802 25.438 1.00 97.88 81 GLY A N 1
ATOM 658 C CA . GLY A 1 81 ? -5.499 -1.118 25.946 1.00 97.88 81 GLY A CA 1
ATOM 659 C C . GLY A 1 81 ? -6.086 -0.058 25.013 1.00 97.88 81 GLY A C 1
ATOM 660 O O . GLY A 1 81 ? -6.862 0.781 25.470 1.00 97.88 81 GLY A O 1
ATOM 661 N N . ALA A 1 82 ? -5.727 -0.059 23.727 1.00 97.56 82 ALA A N 1
ATOM 662 C CA . ALA A 1 82 ? -6.365 0.818 22.750 1.00 97.56 82 ALA A CA 1
ATOM 663 C C . ALA A 1 82 ? -7.820 0.393 22.481 1.00 97.56 82 ALA A C 1
ATOM 665 O O . ALA A 1 82 ? -8.130 -0.796 22.400 1.00 97.56 82 ALA A O 1
ATOM 666 N N . ASP A 1 83 ? -8.706 1.374 22.290 1.00 96.56 83 ASP A N 1
ATOM 667 C CA . ASP A 1 83 ? -10.060 1.121 21.798 1.00 96.56 83 ASP A CA 1
ATOM 668 C C . ASP A 1 83 ? -10.022 0.815 20.294 1.00 96.56 83 ASP A C 1
ATOM 670 O O . ASP A 1 83 ? -9.648 1.658 19.472 1.00 96.56 83 ASP A O 1
ATOM 674 N N . MET A 1 84 ? -10.404 -0.411 19.948 1.00 96.31 84 MET A N 1
ATOM 675 C CA . MET A 1 84 ? -10.399 -0.927 18.579 1.00 96.31 84 MET A CA 1
ATOM 676 C C . MET A 1 84 ? -11.802 -0.987 17.966 1.00 96.31 84 MET A C 1
ATOM 678 O O . MET A 1 84 ? -11.944 -1.412 16.827 1.00 96.31 84 MET A O 1
ATOM 682 N N . SER A 1 85 ? -12.838 -0.543 18.687 1.00 96.62 85 SER A N 1
ATOM 683 C CA . SER A 1 85 ? -14.240 -0.637 18.247 1.00 96.62 85 SER A CA 1
ATOM 684 C C . SER A 1 85 ? -14.613 0.325 17.113 1.00 96.62 85 SER A C 1
ATOM 686 O O . SER A 1 85 ? -15.668 0.179 16.498 1.00 96.62 85 SER A O 1
ATOM 688 N N . GLY A 1 86 ? -13.750 1.301 16.813 1.00 96.25 86 GLY A N 1
ATOM 689 C CA . GLY A 1 86 ? -13.987 2.308 15.778 1.00 96.25 86 GLY A CA 1
ATOM 690 C C . GLY A 1 86 ? -13.876 1.801 14.336 1.00 96.25 86 GLY A C 1
ATOM 691 O O . GLY A 1 86 ? -14.158 2.569 13.420 1.00 96.25 86 GLY A O 1
ATOM 692 N N . TYR A 1 87 ? -13.431 0.563 14.117 1.00 98.31 87 TYR A N 1
ATOM 693 C CA . TYR A 1 87 ? -13.336 -0.058 12.795 1.00 98.31 87 TYR A CA 1
ATOM 694 C C . TYR A 1 87 ? -13.347 -1.589 12.906 1.00 98.31 87 TYR A C 1
ATOM 696 O O . TYR A 1 87 ? -13.135 -2.145 13.983 1.00 98.31 87 TYR A O 1
ATOM 704 N N . THR A 1 88 ? -13.579 -2.280 11.793 1.00 98.06 88 THR A N 1
ATOM 705 C CA . THR A 1 88 ? -13.571 -3.753 11.734 1.00 98.06 88 THR A CA 1
ATOM 706 C C . THR A 1 88 ? -12.259 -4.315 11.185 1.00 98.06 88 THR A C 1
ATOM 708 O O . THR A 1 88 ? -11.537 -3.646 10.447 1.00 98.06 88 THR A O 1
ATOM 711 N N . GLU A 1 89 ? -11.953 -5.578 11.491 1.00 97.88 89 GLU A N 1
ATOM 712 C CA . GLU A 1 89 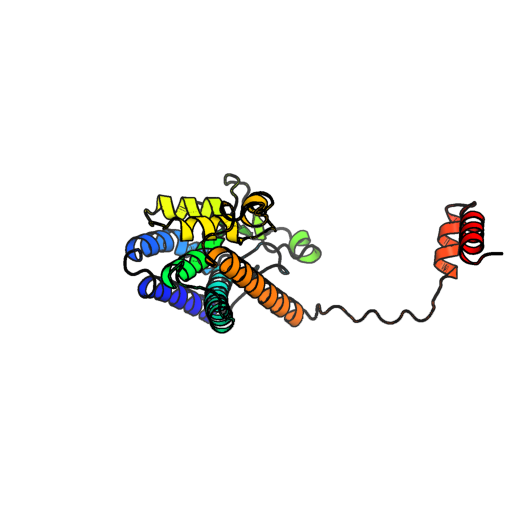? -10.808 -6.270 10.878 1.00 97.88 89 GLU A CA 1
ATOM 713 C C . GLU A 1 89 ? -10.914 -6.298 9.342 1.00 97.88 89 GLU A C 1
ATOM 715 O O . GLU A 1 89 ? -9.915 -6.089 8.655 1.00 97.88 89 GLU A O 1
ATOM 720 N N . GLU A 1 90 ? -12.130 -6.459 8.807 1.00 98.31 90 GLU A N 1
ATOM 721 C CA . GLU A 1 90 ? -12.408 -6.379 7.370 1.00 98.31 90 GLU A CA 1
ATOM 722 C C . GLU A 1 90 ? -11.991 -5.016 6.788 1.00 98.31 90 GLU A C 1
ATOM 724 O O . GLU A 1 90 ? -11.291 -4.987 5.781 1.00 98.31 90 GLU A O 1
ATOM 729 N N . GLU A 1 91 ? -12.328 -3.892 7.432 1.00 98.69 91 GLU A N 1
ATOM 730 C CA . GLU A 1 91 ? -11.907 -2.557 6.969 1.00 98.69 91 GLU A CA 1
ATOM 731 C C . GLU A 1 91 ? -10.384 -2.367 7.022 1.00 98.69 91 GLU A C 1
ATOM 733 O O . GLU A 1 91 ? -9.796 -1.763 6.122 1.00 98.69 91 GLU A O 1
ATOM 738 N N . LEU A 1 92 ? -9.723 -2.886 8.063 1.00 98.81 92 LEU A N 1
ATOM 739 C CA . LEU A 1 92 ? -8.265 -2.811 8.185 1.00 98.81 92 LEU A CA 1
ATOM 740 C C . LEU A 1 92 ? -7.574 -3.593 7.074 1.00 98.81 92 LEU A C 1
ATOM 742 O O . LEU A 1 92 ? -6.668 -3.071 6.426 1.00 98.81 92 LEU A O 1
ATOM 746 N N . LEU A 1 93 ? -7.997 -4.837 6.857 1.00 98.75 93 LEU A N 1
ATOM 747 C CA . LEU A 1 93 ? -7.432 -5.696 5.824 1.00 98.75 93 LEU A CA 1
ATOM 748 C C . LEU A 1 93 ? -7.776 -5.196 4.426 1.00 98.75 93 LEU A C 1
ATOM 750 O O . LEU A 1 93 ? -6.938 -5.301 3.533 1.00 98.75 93 LEU A O 1
ATOM 754 N N . PHE A 1 94 ? -8.956 -4.605 4.239 1.00 98.88 94 PHE A N 1
ATOM 755 C CA . PHE A 1 94 ? -9.315 -3.954 2.988 1.00 98.88 94 PHE A CA 1
ATOM 756 C C . PHE A 1 94 ? -8.369 -2.786 2.705 1.00 98.88 94 PHE A C 1
ATOM 758 O O . PHE A 1 94 ? -7.759 -2.741 1.639 1.00 98.88 94 PHE A O 1
ATOM 765 N N . ALA A 1 95 ? -8.171 -1.873 3.657 1.00 98.88 95 ALA A N 1
ATOM 766 C CA . ALA A 1 95 ? -7.250 -0.758 3.465 1.00 98.88 95 ALA A CA 1
ATOM 767 C C . ALA A 1 95 ? -5.802 -1.242 3.253 1.00 98.88 95 ALA A C 1
ATOM 769 O O . ALA A 1 95 ? -5.128 -0.769 2.341 1.00 98.88 95 ALA A O 1
ATOM 770 N N . ALA A 1 96 ? -5.343 -2.237 4.019 1.00 98.88 96 ALA A N 1
ATOM 771 C CA . ALA A 1 96 ? -4.009 -2.822 3.876 1.00 98.88 96 ALA A CA 1
ATOM 772 C C . ALA A 1 96 ? -3.786 -3.502 2.520 1.00 98.88 96 ALA A C 1
ATOM 774 O O . ALA A 1 96 ? -2.723 -3.340 1.927 1.00 98.88 96 ALA A O 1
ATOM 775 N N . MET A 1 97 ? -4.774 -4.222 1.989 1.00 98.88 97 MET A N 1
ATOM 776 C CA . MET A 1 97 ? -4.644 -4.891 0.693 1.00 98.88 97 MET A CA 1
ATOM 777 C C . MET A 1 97 ? -4.575 -3.906 -0.487 1.00 98.88 97 MET A C 1
ATOM 779 O O . MET A 1 97 ? -3.986 -4.227 -1.520 1.00 98.88 97 MET A O 1
ATOM 783 N N . HIS A 1 98 ? -5.160 -2.713 -0.339 1.00 98.81 98 HIS A N 1
ATOM 784 C CA . HIS A 1 98 ? -5.336 -1.763 -1.441 1.00 98.81 98 HIS A CA 1
ATOM 785 C C . HIS A 1 98 ? -4.584 -0.435 -1.280 1.00 98.81 98 HIS A C 1
ATOM 787 O O . HIS A 1 98 ? -4.657 0.388 -2.191 1.00 98.81 98 HIS A O 1
ATOM 793 N N . HIS A 1 99 ? -3.862 -0.210 -0.175 1.00 98.75 99 HIS A N 1
ATOM 794 C CA . HIS A 1 99 ? -3.152 1.054 0.087 1.00 98.75 99 HIS A CA 1
ATOM 795 C C . HIS A 1 99 ? -2.280 1.489 -1.106 1.00 98.75 99 HIS A C 1
ATOM 797 O O . HIS A 1 99 ? -2.372 2.622 -1.579 1.00 98.75 99 HIS A O 1
ATOM 803 N N . ASP A 1 100 ? -1.558 0.521 -1.671 1.00 98.25 100 ASP A N 1
ATOM 804 C CA . ASP A 1 100 ? -0.594 0.684 -2.756 1.00 98.25 100 ASP A CA 1
ATOM 805 C C . ASP A 1 100 ? -1.125 0.267 -4.144 1.00 98.25 100 ASP A C 1
ATOM 807 O O . ASP A 1 100 ? -0.353 0.169 -5.102 1.00 98.25 100 ASP A O 1
ATOM 811 N N . LEU A 1 101 ? -2.429 -0.011 -4.289 1.00 98.56 101 LEU A N 1
ATOM 812 C CA . LEU A 1 101 ? -3.037 -0.494 -5.543 1.00 98.56 101 LEU A CA 1
ATOM 813 C C . LEU A 1 101 ? -2.693 0.380 -6.755 1.00 98.56 101 LEU A C 1
ATOM 815 O O . LEU A 1 101 ? -2.434 -0.151 -7.831 1.00 98.56 101 LEU A O 1
ATOM 819 N N . GLY A 1 102 ? -2.603 1.696 -6.578 1.00 98.00 102 GLY A N 1
ATOM 820 C CA . GLY A 1 102 ? -2.269 2.645 -7.634 1.00 98.00 102 GLY A CA 1
ATOM 821 C C . GLY A 1 102 ? -0.938 2.364 -8.333 1.00 98.00 102 GLY A C 1
ATOM 822 O O . GLY A 1 102 ? -0.759 2.758 -9.481 1.00 98.00 102 GLY A O 1
ATOM 823 N N . LYS A 1 103 ? -0.019 1.608 -7.721 1.00 97.38 103 LYS A N 1
ATOM 824 C CA . LYS A 1 103 ? 1.229 1.180 -8.376 1.00 97.38 103 LYS A CA 1
ATOM 825 C C . LYS A 1 103 ? 0.987 0.298 -9.606 1.00 97.38 103 LYS A C 1
ATOM 827 O O . LYS A 1 103 ? 1.865 0.212 -10.464 1.00 97.38 103 LYS A O 1
ATOM 832 N N . VAL A 1 104 ? -0.177 -0.348 -9.719 1.00 97.00 104 VAL A N 1
ATOM 833 C CA . VAL A 1 104 ? -0.533 -1.189 -10.876 1.00 97.00 104 VAL A CA 1
ATOM 834 C C . VAL A 1 104 ? -0.725 -0.374 -12.161 1.00 97.00 104 VAL A C 1
ATOM 836 O O . VAL A 1 104 ? -0.551 -0.899 -13.265 1.00 97.00 104 VAL A O 1
ATOM 839 N N . GLY A 1 105 ? -1.006 0.924 -12.026 1.00 97.06 105 GLY A N 1
ATOM 840 C CA . GLY A 1 105 ? -1.247 1.836 -13.139 1.00 97.06 105 GLY A CA 1
ATOM 841 C C . GLY A 1 105 ? -2.694 1.836 -13.625 1.00 97.06 105 GLY A C 1
ATOM 842 O O . GLY A 1 105 ? -3.599 1.358 -12.945 1.00 97.06 105 GLY A O 1
ATOM 843 N N . PHE A 1 106 ? -2.921 2.408 -14.805 1.00 97.31 106 PHE A N 1
ATOM 844 C CA . PHE A 1 106 ? -4.264 2.510 -15.379 1.00 97.31 106 PHE A CA 1
ATOM 845 C C . PHE A 1 106 ? -4.676 1.209 -16.095 1.00 97.31 106 PHE A C 1
ATOM 847 O O . PHE A 1 106 ? -3.806 0.419 -16.491 1.00 97.31 106 PHE A O 1
ATOM 854 N N . PRO A 1 107 ? -5.989 0.975 -16.295 1.00 95.81 107 PRO A N 1
ATOM 855 C CA . PRO A 1 107 ? -6.481 -0.103 -17.149 1.00 95.81 107 PRO A CA 1
ATOM 856 C C . PRO A 1 107 ? -5.885 -0.051 -18.564 1.00 95.81 107 PRO A C 1
ATOM 858 O O . PRO A 1 107 ? -5.568 1.023 -19.077 1.00 95.81 107 PRO A O 1
ATOM 861 N N . GLY A 1 108 ? -5.770 -1.212 -19.210 1.00 93.06 108 GLY A N 1
ATOM 862 C CA . GLY A 1 108 ? -5.205 -1.349 -20.559 1.00 93.06 108 GLY A CA 1
ATOM 863 C C . GLY A 1 108 ? -3.687 -1.552 -20.581 1.00 93.06 108 GLY A C 1
ATOM 864 O O . GLY A 1 108 ? -2.985 -1.218 -19.625 1.00 93.06 108 GLY A O 1
ATOM 865 N N . ASP A 1 109 ? -3.192 -2.148 -21.662 1.00 91.31 109 ASP A N 1
ATOM 866 C CA . ASP A 1 109 ? -1.800 -2.590 -21.785 1.00 91.31 109 ASP A CA 1
ATOM 867 C C . ASP A 1 109 ? -0.818 -1.419 -21.896 1.00 91.31 109 ASP A C 1
ATOM 869 O O . ASP A 1 109 ? -1.086 -0.426 -22.571 1.00 91.31 109 ASP A O 1
ATOM 873 N N . GLY A 1 110 ? 0.343 -1.544 -21.246 1.00 92.25 110 GLY A N 1
ATOM 874 C CA . GLY A 1 110 ? 1.401 -0.526 -21.270 1.00 92.25 110 GLY A CA 1
ATOM 875 C C . GLY A 1 110 ? 1.159 0.676 -20.352 1.00 92.25 110 GLY A C 1
ATOM 876 O O . GLY A 1 110 ? 1.915 1.648 -20.406 1.00 92.25 110 GLY A O 1
ATOM 877 N N . ASN A 1 111 ? 0.117 0.624 -19.517 1.00 96.19 111 ASN A N 1
ATOM 878 C CA . ASN A 1 111 ? -0.258 1.690 -18.589 1.00 96.19 111 ASN A CA 1
ATOM 879 C C . ASN A 1 111 ? 0.218 1.450 -17.145 1.00 96.19 111 ASN A C 1
ATOM 881 O O . ASN A 1 111 ? -0.255 2.115 -16.222 1.00 96.19 111 ASN A O 1
ATOM 885 N N . GLU A 1 112 ? 1.124 0.498 -16.916 1.00 95.44 112 GLU A N 1
ATOM 886 C CA . GLU A 1 112 ? 1.748 0.260 -15.614 1.00 95.44 112 GLU A CA 1
ATOM 887 C C . GLU A 1 112 ? 2.566 1.462 -15.132 1.00 95.44 112 GLU A C 1
ATOM 889 O O . GLU A 1 112 ? 3.182 2.161 -15.936 1.00 95.44 112 GLU A O 1
ATOM 894 N N . VAL A 1 113 ? 2.625 1.687 -13.813 1.00 95.94 113 VAL A N 1
ATOM 895 C CA . VAL A 1 113 ? 3.434 2.783 -13.247 1.00 95.94 113 VAL A CA 1
ATOM 896 C C . VAL A 1 113 ? 4.926 2.516 -13.404 1.00 95.94 113 VAL A C 1
ATOM 898 O O . VAL A 1 113 ? 5.681 3.450 -13.661 1.00 95.94 113 VAL A O 1
ATOM 901 N N . TYR A 1 114 ? 5.365 1.267 -13.234 1.00 95.06 114 TYR A N 1
ATOM 902 C CA . TYR A 1 114 ? 6.780 0.902 -13.233 1.00 95.06 114 TYR A CA 1
ATOM 903 C C . TYR A 1 114 ? 7.167 0.097 -14.468 1.00 95.06 114 TYR A C 1
ATOM 905 O O . TYR A 1 114 ? 6.683 -1.011 -14.681 1.00 95.06 114 TYR A O 1
ATOM 913 N N . GLN A 1 115 ? 8.142 0.610 -15.210 1.00 94.56 115 GLN A N 1
ATOM 914 C CA . GLN A 1 115 ? 8.789 -0.072 -16.326 1.00 94.56 115 GLN A CA 1
ATOM 915 C C . GLN A 1 115 ? 10.210 -0.467 -15.951 1.00 94.56 115 GLN A C 1
ATOM 917 O O . GLN A 1 115 ? 10.871 0.224 -15.178 1.00 94.56 115 GLN A O 1
ATOM 922 N N . VAL A 1 116 ? 10.708 -1.571 -16.506 1.00 93.75 116 VAL A N 1
ATOM 923 C CA . VAL A 1 116 ? 12.095 -1.999 -16.275 1.00 93.75 116 VAL A CA 1
ATOM 924 C C . VAL A 1 116 ? 13.049 -0.890 -16.724 1.00 93.75 116 VAL A C 1
ATOM 926 O O . VAL A 1 116 ? 12.961 -0.392 -17.847 1.00 93.75 116 VAL A O 1
ATOM 929 N N . GLU A 1 117 ? 13.975 -0.500 -15.849 1.00 95.12 117 GLU A N 1
ATOM 930 C CA . GLU A 1 117 ? 15.006 0.470 -16.208 1.00 95.12 117 GLU A CA 1
ATOM 931 C C . GLU A 1 117 ? 15.948 -0.184 -17.216 1.00 95.12 117 GLU A C 1
ATOM 933 O O . GLU A 1 117 ? 16.574 -1.195 -16.903 1.00 95.12 117 GLU A O 1
ATOM 938 N N . THR A 1 118 ? 16.055 0.371 -18.424 1.00 93.94 118 THR A N 1
ATOM 939 C CA . THR A 1 118 ? 16.860 -0.191 -19.519 1.00 93.94 118 THR A CA 1
ATOM 940 C C . THR A 1 118 ? 18.321 0.241 -19.454 1.00 93.94 118 THR A C 1
ATOM 942 O O . THR A 1 118 ? 19.186 -0.475 -19.963 1.00 93.94 118 THR A O 1
ATOM 945 N N . SER A 1 119 ? 18.633 1.342 -18.771 1.00 95.31 119 SER A N 1
ATOM 946 C CA . SER A 1 119 ? 20.004 1.825 -18.622 1.00 95.31 119 SER A CA 1
ATOM 947 C C . SER A 1 119 ? 20.817 0.996 -17.617 1.00 95.31 119 SER A C 1
ATOM 949 O O . SER A 1 119 ? 20.602 1.085 -16.408 1.00 95.31 119 SER A O 1
ATOM 951 N N . ASP A 1 120 ? 21.886 0.347 -18.086 1.00 93.88 120 ASP A N 1
ATOM 952 C CA . ASP A 1 120 ? 22.878 -0.319 -17.226 1.00 93.88 120 ASP A CA 1
ATOM 953 C C . ASP A 1 120 ? 23.488 0.599 -16.165 1.00 93.88 120 ASP A C 1
ATOM 955 O O . ASP A 1 120 ? 23.700 0.178 -15.028 1.00 93.88 120 ASP A O 1
ATOM 959 N N . TRP A 1 121 ? 23.769 1.854 -16.527 1.00 95.25 121 TRP A N 1
ATOM 960 C CA . TRP A 1 121 ? 24.396 2.800 -15.611 1.00 95.25 121 TRP A CA 1
ATOM 961 C C . TRP A 1 121 ? 23.502 3.080 -14.396 1.00 95.25 121 TRP A C 1
ATOM 963 O O . TRP A 1 121 ? 23.950 2.892 -13.267 1.00 95.25 121 TRP A O 1
ATOM 973 N N . HIS A 1 122 ? 22.232 3.433 -14.621 1.00 93.19 122 HIS A N 1
ATOM 974 C CA . HIS A 1 122 ? 21.228 3.624 -13.570 1.00 93.19 122 HIS A CA 1
ATOM 975 C C . HIS A 1 122 ? 21.050 2.380 -12.687 1.00 93.19 122 HIS A C 1
ATOM 977 O O . HIS A 1 122 ? 21.078 2.497 -11.460 1.00 93.19 122 HIS A O 1
ATOM 983 N N . ARG A 1 123 ? 20.965 1.179 -13.277 1.00 91.44 123 ARG A N 1
ATOM 984 C CA . ARG A 1 123 ? 20.857 -0.065 -12.497 1.00 91.44 123 ARG A CA 1
ATOM 985 C C . ARG A 1 123 ? 22.070 -0.289 -11.591 1.00 91.44 123 ARG A C 1
ATOM 987 O O . ARG A 1 123 ? 21.897 -0.571 -10.413 1.00 91.44 123 ARG A O 1
ATOM 994 N N . LYS A 1 124 ? 23.291 -0.141 -12.119 1.00 88.75 124 LYS A N 1
ATOM 995 C CA . LYS A 1 124 ? 24.535 -0.458 -11.390 1.00 88.75 124 LYS A CA 1
ATOM 996 C C . LYS A 1 124 ? 24.960 0.615 -10.388 1.00 88.75 124 LYS A C 1
ATOM 998 O O . LYS A 1 124 ? 25.532 0.276 -9.362 1.00 88.75 124 LYS A O 1
ATOM 1003 N N . ASN A 1 125 ? 24.722 1.892 -10.691 1.00 90.25 125 ASN A N 1
ATOM 1004 C CA . ASN A 1 125 ? 25.228 3.009 -9.882 1.00 90.25 125 A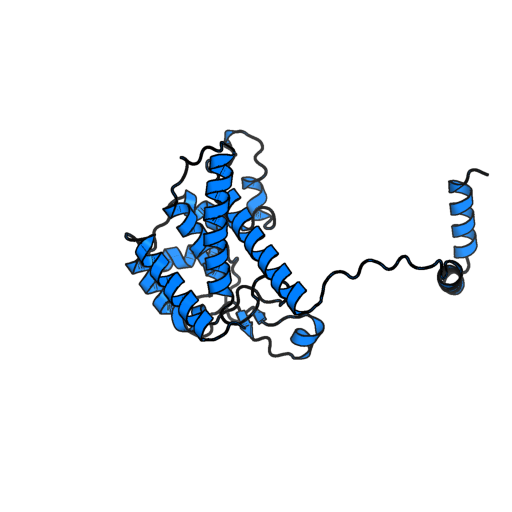SN A CA 1
ATOM 1005 C C . ASN A 1 125 ? 24.172 3.598 -8.945 1.00 90.25 125 ASN A C 1
ATOM 1007 O O . ASN A 1 125 ? 24.532 4.162 -7.918 1.00 90.25 125 ASN A O 1
ATOM 1011 N N . GLN A 1 126 ? 22.884 3.490 -9.285 1.00 90.81 126 GLN A N 1
ATOM 1012 C CA . GLN A 1 126 ? 21.793 4.040 -8.471 1.00 90.81 126 GLN A CA 1
ATOM 1013 C C . GLN A 1 126 ? 20.891 2.963 -7.871 1.00 90.81 126 GLN A C 1
ATOM 1015 O O . GLN A 1 126 ? 19.944 3.296 -7.164 1.00 90.81 126 GLN A O 1
ATOM 1020 N N . ASN A 1 127 ? 21.135 1.680 -8.168 1.00 89.50 127 ASN A N 1
ATOM 1021 C CA . ASN A 1 127 ? 20.224 0.591 -7.814 1.00 89.50 127 ASN A CA 1
ATOM 1022 C C . ASN A 1 127 ? 18.790 0.815 -8.342 1.00 89.50 127 ASN A C 1
ATOM 1024 O O . ASN A 1 127 ? 17.829 0.273 -7.795 1.00 89.50 127 ASN A O 1
ATOM 1028 N N . LYS A 1 128 ? 18.631 1.624 -9.399 1.00 92.81 128 LYS A N 1
ATOM 1029 C CA . LYS A 1 128 ? 17.339 1.942 -10.008 1.00 92.81 128 LYS A CA 1
ATOM 1030 C C . LYS A 1 128 ? 16.955 0.809 -10.953 1.00 92.81 128 LYS A C 1
ATOM 1032 O O . LYS A 1 128 ? 17.449 0.739 -12.076 1.00 92.81 128 LYS A O 1
ATOM 1037 N N . MET A 1 129 ? 16.127 -0.107 -10.465 1.00 94.00 129 MET A N 1
ATOM 1038 C CA . MET A 1 129 ? 15.729 -1.323 -11.184 1.00 94.00 129 MET A CA 1
ATOM 1039 C C . MET A 1 129 ? 14.542 -1.076 -12.112 1.00 94.00 129 MET A C 1
ATOM 1041 O O . MET A 1 129 ? 14.428 -1.711 -13.161 1.00 94.00 129 MET A O 1
ATOM 1045 N N . TYR A 1 130 ? 13.692 -0.124 -11.737 1.00 96.06 130 TYR A N 1
ATOM 1046 C CA . TYR A 1 130 ? 12.538 0.302 -12.511 1.00 96.06 130 TYR A CA 1
ATOM 1047 C C . TYR A 1 130 ? 12.507 1.827 -12.613 1.00 96.06 130 TYR A C 1
ATOM 1049 O O . TYR A 1 130 ? 13.095 2.545 -11.802 1.00 96.06 130 TYR A O 1
ATOM 1057 N N . ARG A 1 131 ? 11.807 2.335 -13.618 1.00 94.44 131 ARG A N 1
ATOM 1058 C CA . ARG A 1 131 ? 11.514 3.754 -13.809 1.00 94.44 131 ARG A CA 1
ATOM 1059 C C . ARG A 1 131 ? 10.011 3.961 -13.893 1.00 94.44 131 ARG A C 1
ATOM 1061 O O . ARG A 1 131 ? 9.279 3.026 -14.206 1.00 94.44 131 ARG A O 1
ATOM 1068 N N . HIS A 1 132 ? 9.572 5.181 -13.616 1.00 94.00 132 HIS A N 1
ATOM 1069 C CA . HIS A 1 132 ? 8.183 5.546 -13.841 1.00 94.00 132 HIS A CA 1
ATOM 1070 C C . HIS A 1 132 ? 7.878 5.574 -15.341 1.00 94.00 132 HIS A C 1
ATOM 1072 O O . HIS A 1 132 ? 8.727 5.972 -16.140 1.00 94.00 132 HIS A O 1
ATOM 1078 N N . ASN A 1 133 ? 6.684 5.125 -15.707 1.00 95.06 133 ASN A N 1
ATOM 1079 C CA . ASN A 1 133 ? 6.168 5.210 -17.061 1.00 95.06 133 ASN A CA 1
ATOM 1080 C C . ASN A 1 133 ? 5.793 6.661 -17.376 1.00 95.06 133 ASN A C 1
ATOM 1082 O O . ASN A 1 133 ? 4.921 7.241 -16.736 1.00 95.06 133 ASN A O 1
ATOM 1086 N N . GLU A 1 134 ? 6.465 7.246 -18.361 1.00 94.31 134 GLU A N 1
ATOM 1087 C CA . GLU A 1 134 ? 6.266 8.644 -18.759 1.00 94.31 134 GLU A CA 1
ATOM 1088 C C . GLU A 1 134 ? 5.050 8.828 -19.686 1.00 94.31 134 GLU A C 1
ATOM 1090 O O . GLU A 1 134 ? 4.682 9.956 -19.999 1.00 94.31 134 GLU A O 1
ATOM 1095 N N . ASN A 1 135 ? 4.409 7.732 -20.114 1.00 95.06 135 ASN A N 1
ATOM 1096 C CA . ASN A 1 135 ? 3.274 7.762 -21.043 1.00 95.06 135 ASN A CA 1
ATOM 1097 C C . ASN A 1 135 ? 1.904 7.808 -20.351 1.00 95.06 135 ASN A C 1
ATOM 1099 O O . ASN A 1 135 ? 0.882 7.857 -21.034 1.00 95.06 135 ASN A O 1
ATOM 1103 N N . ILE A 1 136 ? 1.866 7.783 -19.017 1.00 95.81 136 ILE A N 1
ATOM 1104 C CA . ILE A 1 136 ? 0.627 7.868 -18.238 1.00 95.81 136 ILE A CA 1
ATOM 1105 C C . ILE A 1 136 ? 0.536 9.210 -17.500 1.00 95.81 136 ILE A C 1
ATOM 1107 O O . ILE A 1 136 ? 1.567 9.811 -17.185 1.00 95.81 136 ILE A O 1
ATOM 1111 N N . PRO A 1 137 ? -0.680 9.703 -17.198 1.00 95.25 137 PRO A N 1
ATOM 1112 C CA . PRO A 1 137 ? -0.849 10.881 -16.360 1.00 95.25 137 PRO A CA 1
ATOM 1113 C C . PRO A 1 137 ? -0.168 10.719 -14.999 1.00 95.25 137 PRO A C 1
ATOM 1115 O O . PRO A 1 137 ? -0.142 9.630 -14.425 1.00 95.25 137 PRO A O 1
ATOM 1118 N N . PHE A 1 138 ? 0.334 11.826 -14.454 1.00 94.56 138 PHE A N 1
ATOM 1119 C CA . PHE A 1 138 ? 0.838 11.849 -13.087 1.00 94.56 138 PHE A CA 1
ATOM 1120 C C . PHE A 1 138 ? -0.286 11.539 -12.091 1.00 94.56 138 PHE A C 1
ATOM 1122 O O . PHE A 1 138 ? -1.349 12.161 -12.131 1.00 94.56 138 PHE A O 1
ATOM 1129 N N . THR A 1 139 ? -0.015 10.630 -11.156 1.00 94.69 13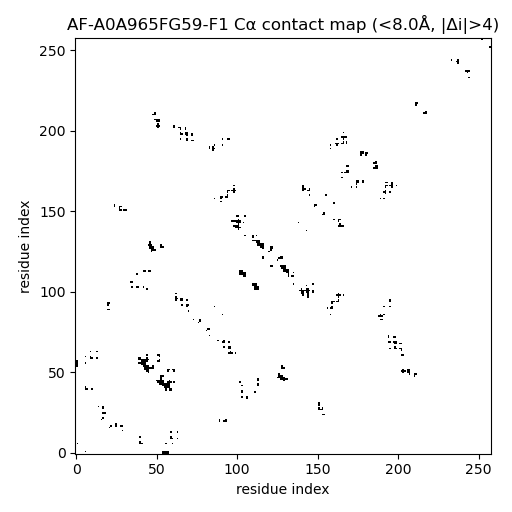9 THR A N 1
ATOM 1130 C CA . THR A 1 139 ? -0.910 10.302 -10.044 1.00 94.69 139 THR A CA 1
ATOM 1131 C C . THR A 1 139 ? -0.110 10.015 -8.786 1.00 94.69 139 THR A C 1
ATOM 1133 O O . THR A 1 139 ? 0.915 9.332 -8.844 1.00 94.69 139 THR A O 1
ATOM 1136 N N . MET A 1 140 ? -0.628 10.437 -7.637 1.00 95.50 140 MET A N 1
ATOM 1137 C CA . MET A 1 140 ? -0.194 9.879 -6.359 1.00 95.50 140 MET A CA 1
ATOM 1138 C C . MET A 1 140 ? -0.753 8.459 -6.222 1.00 95.50 140 MET A C 1
ATOM 1140 O O . MET A 1 140 ? -1.882 8.196 -6.642 1.00 95.50 140 MET A O 1
ATOM 1144 N N . VAL A 1 141 ? 0.014 7.549 -5.617 1.00 97.19 141 VAL A N 1
ATOM 1145 C CA . VAL A 1 141 ? -0.401 6.145 -5.453 1.00 97.19 141 VAL A CA 1
ATOM 1146 C C . VAL A 1 141 ? -1.752 6.025 -4.730 1.00 97.19 141 VAL A C 1
ATOM 1148 O O . VAL A 1 141 ? -2.635 5.392 -5.306 1.00 97.19 141 VAL A O 1
ATOM 1151 N N . PRO A 1 142 ? -1.993 6.682 -3.572 1.00 98.19 142 PRO A N 1
ATOM 1152 C CA . PRO A 1 142 ? -3.296 6.624 -2.908 1.00 98.19 142 PRO A CA 1
ATOM 1153 C C . PRO A 1 142 ? -4.472 7.092 -3.776 1.00 98.19 142 PRO A C 1
ATOM 1155 O O . PRO A 1 142 ? -5.557 6.518 -3.705 1.00 98.19 142 PRO A O 1
ATOM 1158 N N . ASP A 1 143 ? -4.269 8.125 -4.600 1.00 98.19 143 ASP A N 1
ATOM 1159 C CA . ASP A 1 143 ? -5.325 8.668 -5.462 1.00 98.19 143 ASP A CA 1
ATOM 1160 C C . ASP A 1 143 ? -5.715 7.675 -6.551 1.00 98.19 143 ASP A C 1
ATOM 1162 O O . ASP A 1 143 ? -6.902 7.429 -6.770 1.00 98.19 143 ASP A O 1
ATOM 1166 N N . LEU A 1 144 ? -4.722 7.053 -7.192 1.00 98.50 144 LEU A N 1
ATOM 1167 C CA . LEU A 1 144 ? -4.980 6.036 -8.202 1.00 98.50 144 LEU A CA 1
ATOM 1168 C C . LEU A 1 144 ? -5.541 4.748 -7.578 1.00 98.50 144 LEU A C 1
ATOM 1170 O O . LEU A 1 144 ? -6.450 4.161 -8.156 1.00 98.50 144 LEU A O 1
ATOM 1174 N N . SER A 1 145 ? -5.097 4.351 -6.376 1.00 98.75 145 SER A N 1
ATOM 1175 C CA . SER A 1 145 ? -5.697 3.240 -5.616 1.00 98.75 145 SER A CA 1
ATOM 1176 C C . SER A 1 145 ? -7.205 3.440 -5.435 1.00 98.75 145 SER A C 1
ATOM 1178 O O . SER A 1 145 ? -8.003 2.561 -5.752 1.00 98.75 145 SER A O 1
ATOM 1180 N N . ILE A 1 146 ? -7.605 4.620 -4.956 1.00 98.75 146 ILE A N 1
ATOM 1181 C CA . ILE A 1 146 ? -9.007 4.971 -4.696 1.00 98.75 146 ILE A CA 1
ATOM 1182 C C . ILE A 1 146 ? -9.806 5.048 -5.997 1.00 98.75 146 ILE A C 1
ATOM 1184 O O . ILE A 1 146 ? -10.917 4.519 -6.058 1.00 98.75 146 ILE A O 1
ATOM 1188 N N . TRP A 1 147 ? -9.252 5.683 -7.032 1.00 98.62 147 TRP A N 1
ATOM 1189 C CA . TRP A 1 147 ? -9.915 5.802 -8.329 1.00 98.62 147 TRP A CA 1
ATOM 1190 C C . TRP A 1 147 ? -10.168 4.429 -8.961 1.00 98.62 147 TRP A C 1
ATOM 1192 O O . TRP A 1 147 ? -11.275 4.174 -9.424 1.00 98.62 147 TRP A O 1
ATOM 1202 N N . LEU A 1 148 ? -9.195 3.513 -8.906 1.00 98.69 148 LEU A N 1
ATOM 1203 C CA . LEU A 1 148 ? -9.353 2.145 -9.407 1.00 98.69 148 LEU A CA 1
ATOM 1204 C C . LEU A 1 148 ? -10.461 1.393 -8.667 1.00 98.69 148 LEU A C 1
ATOM 1206 O O . LEU A 1 148 ? -11.322 0.784 -9.299 1.00 98.69 148 LEU A O 1
ATOM 1210 N N . LEU A 1 149 ? -10.499 1.475 -7.336 1.00 98.75 149 LEU A N 1
ATOM 1211 C CA . LEU A 1 149 ? -11.577 0.857 -6.559 1.00 98.75 149 LEU A CA 1
ATOM 1212 C C . LEU A 1 149 ? -12.953 1.391 -6.986 1.00 98.75 149 LEU A C 1
ATOM 1214 O O . LEU A 1 149 ? -13.893 0.614 -7.145 1.00 98.75 149 LEU A O 1
ATOM 1218 N N . GLN A 1 150 ? -13.069 2.696 -7.238 1.00 98.38 150 GLN A N 1
ATOM 1219 C CA . GLN A 1 150 ? -14.309 3.304 -7.724 1.00 98.38 150 GLN A CA 1
ATOM 1220 C C . GLN A 1 150 ? -14.673 2.860 -9.146 1.00 98.38 150 GLN A C 1
ATOM 1222 O O . GLN A 1 150 ? -15.821 2.476 -9.373 1.00 98.38 150 GLN A O 1
ATOM 1227 N N . GLU A 1 151 ? -13.714 2.862 -10.073 1.00 98.31 151 GLU A N 1
ATOM 1228 C CA . GLU A 1 151 ? -13.900 2.471 -11.479 1.00 98.31 151 GLU A CA 1
ATOM 1229 C C . GLU A 1 151 ? -14.459 1.045 -11.600 1.00 98.31 151 GLU A C 1
ATOM 1231 O O . GLU A 1 151 ? -15.373 0.774 -12.380 1.00 98.31 151 GLU A O 1
ATOM 1236 N N . TYR A 1 152 ? -13.994 0.133 -10.744 1.00 98.44 152 TYR A N 1
ATOM 1237 C CA . TYR A 1 152 ? -14.467 -1.252 -10.705 1.00 98.44 152 TYR A CA 1
ATOM 1238 C C . TYR A 1 152 ? -15.679 -1.479 -9.787 1.00 98.44 152 TYR A C 1
ATOM 1240 O O . TYR A 1 152 ? -16.075 -2.622 -9.542 1.00 98.44 152 TYR A O 1
ATOM 1248 N N . ASN A 1 153 ? -16.335 -0.407 -9.329 1.00 98.25 153 ASN A N 1
ATOM 1249 C CA . ASN A 1 153 ? -17.511 -0.433 -8.452 1.00 98.25 153 ASN A CA 1
ATOM 1250 C C . ASN A 1 153 ? -17.275 -1.141 -7.103 1.00 98.25 153 ASN A C 1
ATOM 1252 O O . ASN A 1 153 ? -18.192 -1.738 -6.527 1.00 98.25 153 ASN A O 1
ATOM 1256 N N . VAL A 1 154 ? -16.056 -1.063 -6.571 1.00 98.62 154 VAL A N 1
ATOM 1257 C CA . VAL A 1 154 ? -15.722 -1.542 -5.229 1.00 98.62 154 VAL A CA 1
ATOM 1258 C C . VAL A 1 154 ? -16.082 -0.455 -4.222 1.00 98.62 154 VAL A C 1
ATOM 1260 O O . VAL A 1 154 ? -15.459 0.604 -4.145 1.00 98.62 154 VAL A O 1
ATOM 1263 N N . LYS A 1 155 ? -17.128 -0.710 -3.433 1.00 97.25 155 LYS A N 1
ATOM 1264 C CA . LYS A 1 155 ? -17.555 0.220 -2.385 1.00 97.25 155 LYS A CA 1
ATOM 1265 C C . LYS A 1 155 ? -16.555 0.239 -1.233 1.00 97.25 155 LYS A C 1
ATOM 1267 O O . LYS A 1 155 ? -16.099 -0.814 -0.791 1.00 97.25 155 LYS A O 1
ATOM 1272 N N . MET A 1 156 ? -16.307 1.444 -0.730 1.00 97.81 156 MET A N 1
ATOM 1273 C CA . MET A 1 156 ? -15.467 1.707 0.433 1.00 97.81 156 MET A CA 1
ATOM 1274 C C . MET A 1 156 ? -16.268 2.419 1.519 1.00 97.81 156 MET A C 1
ATOM 1276 O O . MET A 1 156 ? -17.123 3.260 1.216 1.00 97.81 156 MET A O 1
ATOM 1280 N N . SER A 1 157 ? -15.962 2.126 2.778 1.00 98.12 157 SER A N 1
ATOM 1281 C CA . SER A 1 157 ? -16.352 2.979 3.896 1.00 98.12 157 SER A CA 1
ATOM 1282 C C . SER A 1 157 ? -15.503 4.259 3.913 1.00 98.12 157 SER A C 1
ATOM 1284 O O . SER A 1 157 ? -14.438 4.343 3.295 1.00 98.12 157 SER A O 1
ATOM 1286 N N . TRP A 1 158 ? -15.954 5.283 4.644 1.00 97.56 158 TRP A N 1
ATOM 1287 C CA . TRP A 1 158 ? -15.131 6.477 4.873 1.00 97.56 158 TRP A CA 1
ATOM 1288 C C . TRP A 1 158 ? -13.812 6.134 5.582 1.00 97.56 158 TRP A C 1
ATOM 1290 O O . TRP A 1 158 ? -12.776 6.726 5.286 1.00 97.56 158 TRP A O 1
ATOM 1300 N N . THR A 1 159 ? -13.851 5.170 6.501 1.00 97.75 159 THR A N 1
ATOM 1301 C CA . THR A 1 159 ? -12.691 4.713 7.271 1.00 97.75 159 THR A CA 1
ATOM 1302 C C . THR A 1 159 ? -11.652 4.057 6.360 1.00 97.75 159 THR A C 1
ATOM 1304 O O . THR A 1 159 ? -10.475 4.403 6.444 1.00 97.75 159 THR A O 1
ATOM 1307 N N . GLU A 1 160 ? -12.084 3.192 5.438 1.00 98.69 160 GLU A N 1
ATOM 1308 C CA . GLU A 1 160 ? -11.224 2.567 4.421 1.00 98.69 160 GLU A CA 1
ATOM 1309 C C . GLU A 1 160 ? -10.631 3.608 3.465 1.00 98.69 160 GLU A C 1
ATOM 1311 O O . GLU A 1 160 ? -9.417 3.638 3.258 1.00 98.69 160 GLU A O 1
ATOM 1316 N N . TYR A 1 161 ? -11.470 4.510 2.939 1.00 98.62 161 TYR A N 1
ATOM 1317 C CA . TYR A 1 161 ? -11.033 5.604 2.067 1.00 98.62 161 TYR A CA 1
ATOM 1318 C C . TYR A 1 161 ? -9.960 6.461 2.745 1.00 98.62 161 TYR A C 1
ATOM 1320 O O . TYR A 1 161 ? -8.897 6.701 2.173 1.00 98.62 161 TYR A O 1
ATOM 1328 N N . GLN A 1 162 ? -10.230 6.920 3.972 1.00 98.12 162 GLN A N 1
ATOM 1329 C CA . GLN A 1 162 ? -9.314 7.784 4.707 1.00 98.12 162 GLN A CA 1
ATOM 1330 C C . GLN A 1 162 ? -7.994 7.063 4.968 1.00 98.12 162 GLN A C 1
ATOM 1332 O O . GLN A 1 162 ? -6.945 7.657 4.751 1.00 98.12 162 GLN A O 1
ATOM 1337 N N . ALA A 1 163 ? -8.045 5.798 5.388 1.00 98.62 163 ALA A N 1
ATOM 1338 C CA . ALA A 1 163 ? -6.862 4.993 5.648 1.00 98.62 163 ALA A CA 1
ATOM 1339 C C . ALA A 1 163 ? -5.972 4.840 4.412 1.00 98.62 163 ALA A C 1
ATOM 1341 O O . ALA A 1 163 ? -4.781 5.117 4.504 1.00 98.62 163 ALA A O 1
ATOM 1342 N N . ILE A 1 164 ? -6.545 4.472 3.260 1.00 98.75 164 ILE A N 1
ATOM 1343 C CA . ILE A 1 164 ? -5.803 4.362 1.995 1.00 98.75 164 ILE A CA 1
ATOM 1344 C C . ILE A 1 164 ? -5.215 5.719 1.612 1.00 98.75 164 ILE A C 1
ATOM 1346 O O . ILE A 1 164 ? -4.031 5.802 1.290 1.00 98.75 164 ILE A O 1
ATOM 1350 N N . LYS A 1 165 ? -6.019 6.790 1.689 1.00 98.38 165 LYS A N 1
ATOM 1351 C CA . LYS A 1 165 ? -5.608 8.135 1.274 1.00 98.38 165 LYS A CA 1
ATOM 1352 C C . LYS A 1 165 ? -4.383 8.640 2.037 1.00 98.38 165 LYS A C 1
ATOM 1354 O O . LYS A 1 165 ? -3.573 9.342 1.441 1.00 98.38 165 LYS A O 1
ATOM 1359 N N . ILE A 1 166 ? -4.264 8.305 3.324 1.00 98.06 166 ILE A N 1
ATOM 1360 C CA . ILE A 1 166 ? -3.235 8.864 4.216 1.00 98.06 166 ILE A CA 1
ATOM 1361 C C . ILE A 1 166 ? -2.232 7.827 4.749 1.00 98.06 166 ILE A C 1
ATOM 1363 O O . ILE A 1 166 ? -1.542 8.101 5.733 1.00 98.06 166 ILE A O 1
ATOM 1367 N N . HIS A 1 167 ? -2.148 6.639 4.138 1.00 98.25 167 HIS A N 1
ATOM 1368 C CA . HIS A 1 167 ? -1.337 5.526 4.653 1.00 98.25 167 HIS A CA 1
ATOM 1369 C C . HIS A 1 167 ? 0.167 5.841 4.735 1.00 98.25 167 HIS A C 1
ATOM 1371 O O . HIS A 1 167 ? 0.833 5.367 5.652 1.00 98.25 167 HIS A O 1
ATOM 1377 N N . ASP A 1 168 ? 0.685 6.710 3.862 1.00 96.69 168 ASP A N 1
ATOM 1378 C CA . ASP A 1 168 ? 2.071 7.205 3.910 1.00 96.69 168 ASP A CA 1
ATOM 1379 C C . ASP A 1 168 ? 2.371 8.046 5.170 1.00 96.69 168 ASP A C 1
ATOM 1381 O O . ASP A 1 168 ? 3.499 8.487 5.402 1.00 96.69 168 ASP A O 1
ATOM 1385 N N . GLY A 1 169 ? 1.375 8.295 6.026 1.00 95.69 169 GLY A N 1
ATOM 1386 C CA . GLY A 1 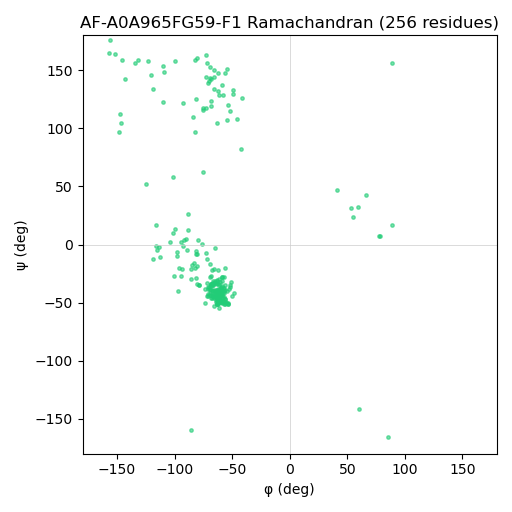169 ? 1.557 9.040 7.262 1.00 95.69 169 GLY A CA 1
ATOM 1387 C C . GLY A 1 169 ? 2.057 10.451 6.979 1.00 95.69 169 GLY A C 1
ATOM 1388 O O . GLY A 1 169 ? 1.648 11.081 6.008 1.00 95.69 169 GLY A O 1
ATOM 1389 N N . MET A 1 170 ? 2.964 10.959 7.813 1.00 94.50 170 MET A N 1
ATOM 1390 C CA . MET A 1 170 ? 3.532 12.305 7.651 1.00 94.50 170 MET A CA 1
ATOM 1391 C C . MET A 1 170 ? 4.653 12.400 6.601 1.00 94.50 170 MET A C 1
ATOM 1393 O O . MET A 1 170 ? 5.233 13.479 6.469 1.00 94.50 170 MET A O 1
ATOM 1397 N N . TYR A 1 171 ? 4.975 11.319 5.878 1.00 92.38 171 TYR A N 1
ATOM 1398 C CA . TYR A 1 171 ? 5.899 11.396 4.738 1.00 92.38 171 TYR A CA 1
ATOM 1399 C C . TYR A 1 171 ? 5.284 12.152 3.556 1.00 92.38 171 TYR A C 1
ATOM 1401 O O . TYR A 1 171 ? 6.019 12.793 2.806 1.00 92.38 171 TYR A O 1
ATOM 1409 N N . ASP A 1 172 ? 3.954 12.133 3.428 1.00 93.12 172 ASP A N 1
ATOM 1410 C CA . ASP A 1 172 ? 3.224 13.020 2.526 1.00 93.12 172 ASP A CA 1
ATOM 1411 C C . ASP A 1 172 ? 2.791 14.289 3.276 1.00 93.12 172 ASP A C 1
ATOM 1413 O O . ASP A 1 172 ? 2.062 14.264 4.276 1.00 93.12 172 ASP A O 1
ATOM 1417 N N . ASP A 1 173 ? 3.226 15.435 2.766 1.00 93.88 173 ASP A N 1
ATOM 1418 C CA . ASP A 1 173 ? 2.888 16.745 3.306 1.00 93.88 173 ASP A CA 1
ATOM 1419 C C . ASP A 1 173 ? 1.375 17.013 3.316 1.00 93.88 173 ASP A C 1
ATOM 1421 O O . ASP A 1 173 ? 0.880 17.678 4.235 1.00 93.88 173 ASP A O 1
ATOM 1425 N N . ALA A 1 174 ? 0.626 16.453 2.361 1.00 94.44 174 ALA A N 1
ATOM 1426 C CA . ALA A 1 174 ? -0.829 16.562 2.288 1.00 94.44 174 ALA A CA 1
ATOM 1427 C C . ALA A 1 174 ? -1.538 15.856 3.455 1.00 94.44 174 ALA A C 1
ATOM 1429 O O . ALA A 1 174 ? -2.665 16.218 3.803 1.00 94.44 174 ALA A O 1
ATOM 1430 N N . ASN A 1 175 ? -0.873 14.904 4.114 1.00 95.69 175 ASN A N 1
ATOM 1431 C CA . ASN A 1 175 ? -1.437 14.155 5.233 1.00 95.69 175 ASN A CA 1
ATOM 1432 C C . ASN A 1 175 ? -1.273 14.874 6.579 1.00 95.69 175 ASN A C 1
ATOM 1434 O O . ASN A 1 175 ? -1.987 14.559 7.536 1.00 95.69 175 ASN A O 1
ATOM 1438 N N . LYS A 1 176 ? -0.373 15.864 6.686 1.00 94.00 176 LYS A N 1
ATOM 1439 C CA . LYS A 1 176 ? -0.082 16.577 7.947 1.00 94.00 176 LYS A CA 1
ATOM 1440 C C . LYS A 1 176 ? -1.333 17.064 8.697 1.00 94.00 176 LYS A C 1
ATOM 1442 O O . LYS A 1 176 ? -1.357 16.890 9.917 1.00 94.00 176 LYS A O 1
ATOM 1447 N N . PRO A 1 177 ? -2.380 17.621 8.050 1.00 92.75 177 PRO A N 1
ATOM 1448 C CA . PRO A 1 177 ? -3.593 18.046 8.752 1.00 92.75 177 PRO A CA 1
ATOM 1449 C C . PRO A 1 177 ? -4.313 16.927 9.521 1.00 92.75 177 PRO A C 1
ATOM 1451 O O . PRO A 1 177 ? -4.960 17.217 10.525 1.00 92.75 177 PRO A O 1
ATOM 1454 N N . TYR A 1 178 ? -4.185 15.666 9.092 1.00 93.06 178 TYR A N 1
ATOM 1455 C CA . TYR A 1 178 ? -4.798 14.512 9.760 1.00 93.06 178 TYR A CA 1
ATOM 1456 C C . TYR A 1 178 ? -4.018 14.065 11.004 1.00 93.06 178 TYR A C 1
ATOM 1458 O O . TYR A 1 178 ? -4.619 13.646 11.993 1.00 93.06 178 TYR A O 1
ATOM 1466 N N . PHE A 1 179 ? -2.685 14.179 10.980 1.00 92.25 179 PHE A N 1
ATOM 1467 C CA . PHE A 1 179 ? -1.809 13.710 12.063 1.00 92.25 179 PHE A CA 1
ATOM 1468 C C . PHE A 1 179 ? -1.446 14.808 13.074 1.00 92.25 179 PHE A C 1
ATOM 1470 O O . PHE A 1 179 ? -1.238 14.525 14.253 1.00 92.25 179 PHE A O 1
ATOM 1477 N N . VAL A 1 180 ? -1.435 16.078 12.657 1.00 92.06 180 VAL A N 1
ATOM 1478 C CA . VAL A 1 180 ? -1.135 17.242 13.511 1.00 92.06 180 VAL A CA 1
ATOM 1479 C C . VAL A 1 180 ? -2.433 17.946 13.919 1.00 92.06 180 VAL A C 1
ATOM 1481 O O . VAL A 1 180 ? -2.660 19.129 13.651 1.00 92.06 180 VAL A O 1
ATOM 1484 N N . ALA A 1 181 ? -3.322 17.202 14.575 1.00 85.19 181 ALA A N 1
ATOM 1485 C CA . ALA A 1 181 ? -4.600 17.727 15.041 1.00 85.19 181 ALA A CA 1
ATOM 1486 C C . ALA A 1 181 ? -4.410 18.750 16.178 1.00 85.19 181 ALA A C 1
ATOM 1488 O O . ALA A 1 181 ? -3.855 18.441 17.232 1.00 85.19 181 ALA A O 1
ATOM 1489 N N . ARG A 1 182 ? -4.928 19.971 15.985 1.00 89.25 182 ARG A N 1
ATOM 1490 C CA . ARG A 1 182 ? -4.863 21.072 16.973 1.00 89.25 182 ARG A CA 1
ATOM 1491 C C . ARG A 1 182 ? -6.101 21.181 17.872 1.00 89.25 182 ARG A C 1
ATOM 1493 O O . ARG A 1 182 ? -6.187 22.087 18.694 1.00 89.25 182 ARG A O 1
ATOM 1500 N N . SER A 1 183 ? -7.062 20.275 17.719 1.00 92.00 183 SER A N 1
ATOM 1501 C CA . SER A 1 183 ? -8.262 20.177 18.554 1.00 92.00 183 SER A CA 1
ATOM 1502 C C . SER A 1 183 ? -8.681 18.717 18.715 1.00 92.00 183 SER A C 1
ATOM 1504 O O . SER A 1 183 ? -8.325 17.867 17.898 1.00 92.00 183 SER A O 1
ATOM 1506 N N . ALA A 1 184 ? -9.462 18.414 19.755 1.00 91.81 184 ALA A N 1
ATOM 1507 C CA . ALA A 1 184 ? -10.002 17.069 19.964 1.00 91.81 184 ALA A CA 1
ATOM 1508 C C . ALA A 1 184 ? -10.915 16.627 18.803 1.00 91.81 184 ALA A C 1
ATOM 1510 O O . ALA A 1 184 ? -10.936 15.458 18.425 1.00 91.81 184 ALA A O 1
ATOM 1511 N N . GLN A 1 185 ? -11.645 17.568 18.201 1.00 91.81 185 GLN A N 1
ATOM 1512 C CA . GLN A 1 185 ? -12.559 17.308 17.091 1.00 91.81 185 GLN A CA 1
ATOM 1513 C C . GLN A 1 185 ? -11.816 16.905 15.816 1.00 91.81 185 GLN A C 1
ATOM 1515 O O . GLN A 1 185 ? -12.318 16.040 15.102 1.00 91.81 185 GLN A O 1
ATOM 1520 N N . ALA A 1 186 ? -10.637 17.488 15.575 1.00 89.56 186 ALA A N 1
ATOM 1521 C CA . ALA A 1 186 ? -9.806 17.228 14.402 1.00 89.56 186 ALA A CA 1
ATOM 1522 C C . ALA A 1 186 ? -8.969 15.941 14.503 1.00 89.56 186 ALA A C 1
ATOM 1524 O O . ALA A 1 186 ? -8.350 15.550 13.518 1.00 89.56 186 ALA A O 1
ATOM 1525 N N . LYS A 1 187 ? -8.926 15.278 15.668 1.00 92.12 187 LYS A N 1
ATOM 1526 C CA . LYS A 1 187 ? -8.227 13.994 15.804 1.00 92.12 187 LYS A CA 1
ATOM 1527 C C . LYS A 1 187 ? -8.906 12.911 14.968 1.00 92.12 187 LYS A C 1
ATOM 1529 O O . LYS A 1 187 ? -10.140 12.864 14.899 1.00 92.12 187 LYS A O 1
ATOM 1534 N N . LEU A 1 188 ? -8.088 12.017 14.406 1.00 94.12 188 LEU A N 1
ATOM 1535 C CA . LEU A 1 188 ? -8.551 10.771 13.798 1.00 94.12 188 LEU A CA 1
ATOM 1536 C C . LEU A 1 188 ? -9.505 10.051 14.758 1.00 94.12 188 LEU A C 1
ATOM 1538 O O . LEU A 1 188 ? -9.241 9.949 15.956 1.00 94.12 188 LEU A O 1
ATOM 1542 N N . LYS A 1 189 ? -10.645 9.604 14.226 1.00 93.06 189 LYS A N 1
ATOM 1543 C CA . LYS A 1 189 ? -11.701 8.950 15.015 1.00 93.06 189 LYS A CA 1
ATOM 1544 C C . LYS A 1 189 ? -11.413 7.482 15.286 1.00 93.06 189 LYS A C 1
ATOM 1546 O O . LYS A 1 189 ? -12.010 6.910 16.187 1.00 93.06 189 LYS A O 1
ATOM 1551 N N . THR A 1 190 ? -10.518 6.889 14.505 1.00 96.06 190 THR A N 1
ATOM 1552 C CA . THR A 1 190 ? -10.162 5.477 14.576 1.00 96.06 190 THR A CA 1
ATOM 1553 C C . THR A 1 190 ? -8.644 5.343 14.523 1.00 96.06 190 THR A C 1
ATOM 1555 O O . THR A 1 190 ? -7.946 6.216 13.998 1.00 96.06 190 THR A O 1
ATOM 1558 N N . ASN A 1 191 ? -8.128 4.236 15.054 1.00 97.19 191 ASN A N 1
ATOM 1559 C CA . ASN A 1 191 ? -6.696 3.936 15.022 1.00 97.19 191 ASN A CA 1
ATOM 1560 C C . ASN A 1 191 ? -6.242 3.339 13.678 1.00 97.19 191 ASN A C 1
ATOM 1562 O O . ASN A 1 191 ? -5.040 3.205 13.456 1.00 97.19 191 ASN A O 1
ATOM 1566 N N . LEU A 1 192 ? -7.180 3.005 12.778 1.00 98.38 192 LEU A N 1
ATOM 1567 C CA . LEU A 1 192 ? -6.905 2.297 11.526 1.00 98.38 192 LEU A CA 1
ATOM 1568 C C . LEU A 1 192 ? -5.823 3.002 10.685 1.00 98.38 192 LEU A C 1
ATOM 1570 O O . LEU A 1 192 ? -4.842 2.335 10.361 1.00 98.38 192 LEU A O 1
ATOM 1574 N N . PRO A 1 193 ? -5.897 4.320 10.383 1.00 97.75 193 PRO A N 1
ATOM 1575 C CA . PRO A 1 193 ? -4.888 4.953 9.530 1.00 97.75 193 PRO A CA 1
ATOM 1576 C C . PRO A 1 193 ? -3.478 4.914 10.133 1.00 97.75 193 PRO A C 1
ATOM 1578 O O . PRO A 1 193 ? -2.502 4.751 9.410 1.00 97.75 193 PRO A O 1
ATOM 1581 N N . ILE A 1 194 ? -3.367 5.013 11.464 1.00 97.50 194 ILE A N 1
ATOM 1582 C CA . ILE A 1 194 ? -2.077 4.946 12.165 1.00 97.50 194 ILE A CA 1
ATOM 1583 C C . ILE A 1 194 ? -1.522 3.519 12.121 1.00 97.50 194 ILE A C 1
ATOM 1585 O O . ILE A 1 194 ? -0.340 3.323 11.851 1.00 97.50 194 ILE A O 1
ATOM 1589 N N . ILE A 1 195 ? -2.369 2.517 12.370 1.00 98.50 195 ILE A N 1
ATOM 1590 C CA . ILE A 1 195 ? -1.963 1.108 12.331 1.00 98.50 195 ILE A CA 1
ATOM 1591 C C . ILE A 1 195 ? -1.538 0.707 10.923 1.00 98.50 195 ILE A C 1
ATOM 1593 O O . ILE A 1 195 ? -0.513 0.047 10.783 1.00 98.50 195 ILE A O 1
ATOM 1597 N N . LEU A 1 196 ? -2.273 1.135 9.894 1.00 98.75 196 LEU A N 1
ATOM 1598 C CA . LEU A 1 196 ? -1.908 0.881 8.504 1.00 98.75 196 LEU A CA 1
ATOM 1599 C C . LEU A 1 196 ? -0.564 1.528 8.152 1.00 98.75 196 LEU A C 1
ATOM 1601 O O . LEU A 1 196 ? 0.308 0.840 7.632 1.00 98.75 196 LEU A O 1
ATOM 1605 N N . HIS A 1 197 ? -0.366 2.800 8.510 1.00 98.44 197 HIS A N 1
ATOM 1606 C CA . HIS A 1 197 ? 0.911 3.485 8.305 1.00 98.44 197 HIS A CA 1
ATOM 1607 C C . HIS A 1 197 ? 2.080 2.739 8.964 1.00 98.44 197 HIS A C 1
ATOM 1609 O O . HIS A 1 197 ? 3.116 2.498 8.348 1.00 98.44 197 HIS A O 1
ATOM 1615 N N . HIS A 1 198 ? 1.913 2.322 10.221 1.00 98.50 198 HIS A N 1
ATOM 1616 C CA . HIS A 1 198 ? 2.939 1.556 10.924 1.00 98.50 198 HIS A CA 1
ATOM 1617 C C . HIS A 1 198 ? 3.161 0.167 10.319 1.00 98.50 198 HIS A C 1
ATOM 1619 O O . HIS A 1 198 ? 4.292 -0.312 10.328 1.00 98.50 198 HIS A O 1
ATOM 1625 N N . ALA A 1 199 ? 2.113 -0.488 9.816 1.00 98.81 199 ALA A N 1
ATOM 1626 C CA . ALA A 1 199 ? 2.213 -1.799 9.186 1.00 98.81 199 ALA A CA 1
ATOM 1627 C C . ALA A 1 199 ? 3.014 -1.737 7.887 1.00 98.81 199 ALA A C 1
ATOM 1629 O O . ALA A 1 199 ? 3.916 -2.552 7.695 1.00 98.81 199 ALA A O 1
ATOM 1630 N N . ASP A 1 200 ? 2.723 -0.746 7.045 1.00 98.56 200 ASP A N 1
ATOM 1631 C CA . ASP A 1 200 ? 3.466 -0.490 5.816 1.00 98.56 200 ASP A CA 1
ATOM 1632 C C . ASP A 1 200 ? 4.928 -0.131 6.116 1.00 98.56 200 ASP A C 1
ATOM 1634 O O . ASP A 1 200 ? 5.859 -0.792 5.647 1.00 98.56 200 ASP A O 1
ATOM 1638 N N . HIS A 1 201 ? 5.153 0.809 7.038 1.00 97.88 201 HIS A N 1
ATOM 1639 C CA . HIS A 1 201 ? 6.506 1.182 7.435 1.00 97.88 201 HIS A CA 1
ATOM 1640 C C . HIS A 1 201 ? 7.305 -0.000 8.011 1.00 97.88 201 HIS A C 1
ATOM 1642 O O . HIS A 1 201 ? 8.471 -0.198 7.663 1.00 97.88 201 HIS A O 1
ATOM 1648 N N . MET A 1 202 ? 6.683 -0.821 8.864 1.00 98.38 202 MET A N 1
ATOM 1649 C CA . MET A 1 202 ? 7.294 -2.033 9.414 1.00 98.38 202 MET A CA 1
ATOM 1650 C C . MET A 1 202 ? 7.650 -3.032 8.308 1.00 98.38 202 MET A C 1
ATOM 1652 O O . MET A 1 202 ? 8.755 -3.580 8.319 1.00 98.38 202 MET A O 1
ATOM 1656 N N . ALA A 1 203 ? 6.748 -3.260 7.350 1.00 98.44 203 ALA A N 1
ATOM 1657 C CA . ALA A 1 203 ? 6.994 -4.142 6.215 1.00 98.44 203 ALA A CA 1
ATOM 1658 C C . ALA A 1 203 ? 8.184 -3.650 5.381 1.00 98.44 203 ALA A C 1
ATOM 1660 O O . ALA A 1 203 ? 9.125 -4.417 5.155 1.00 98.44 203 ALA A O 1
ATOM 1661 N N . ALA A 1 204 ? 8.192 -2.367 5.015 1.00 97.00 204 ALA A N 1
ATOM 1662 C CA . ALA A 1 204 ? 9.257 -1.751 4.233 1.00 97.00 204 ALA A CA 1
ATOM 1663 C C . ALA A 1 204 ? 10.621 -1.815 4.943 1.00 97.00 204 ALA A C 1
ATOM 1665 O O . ALA A 1 204 ? 11.631 -2.128 4.309 1.00 97.00 204 ALA A O 1
ATOM 1666 N N . GLN A 1 205 ? 10.668 -1.597 6.263 1.00 96.62 205 GLN A N 1
ATOM 1667 C CA . GLN A 1 205 ? 11.903 -1.737 7.046 1.00 96.62 205 GLN A CA 1
ATOM 1668 C C . GLN A 1 205 ? 12.426 -3.176 7.045 1.00 96.62 205 GLN A C 1
ATOM 1670 O O . GLN A 1 205 ? 13.600 -3.402 6.756 1.00 96.62 205 GLN A O 1
ATOM 1675 N N . ILE A 1 206 ? 11.564 -4.166 7.292 1.00 96.62 206 ILE A N 1
ATOM 1676 C CA . ILE A 1 206 ? 11.947 -5.588 7.249 1.00 96.62 206 ILE A CA 1
ATOM 1677 C C . ILE A 1 206 ? 12.467 -5.972 5.855 1.00 96.62 206 ILE A C 1
ATOM 1679 O O . ILE A 1 206 ? 13.409 -6.758 5.717 1.00 96.62 206 ILE A O 1
ATOM 1683 N N . GLU A 1 207 ? 11.858 -5.440 4.801 1.00 96.12 207 GLU A N 1
ATOM 1684 C CA . GLU A 1 207 ? 12.241 -5.708 3.413 1.00 96.12 207 GLU A CA 1
ATOM 1685 C C . GLU A 1 207 ? 13.587 -5.083 3.061 1.00 96.12 207 GLU A C 1
ATOM 1687 O O . GLU A 1 207 ? 14.449 -5.770 2.499 1.00 96.12 207 GLU A O 1
ATOM 1692 N N . TYR A 1 208 ? 13.812 -3.840 3.483 1.00 94.12 208 TYR A N 1
ATOM 1693 C CA . TYR A 1 208 ? 15.115 -3.192 3.396 1.00 94.12 208 TYR A CA 1
ATOM 1694 C C . TYR A 1 208 ? 16.189 -3.982 4.152 1.00 94.12 208 TYR A C 1
ATOM 1696 O O . TYR A 1 208 ? 17.256 -4.257 3.601 1.00 94.12 208 TYR A O 1
ATOM 1704 N N . GLU A 1 209 ? 15.918 -4.425 5.383 1.00 93.25 209 GLU A N 1
ATOM 1705 C CA . GLU A 1 209 ? 16.865 -5.234 6.156 1.00 93.25 209 GLU A CA 1
ATOM 1706 C C . GLU A 1 209 ? 17.210 -6.545 5.449 1.00 93.25 209 GLU A C 1
ATOM 1708 O O . GLU A 1 209 ? 18.380 -6.927 5.381 1.00 93.25 209 GLU A O 1
ATOM 1713 N N . ARG A 1 210 ? 16.216 -7.228 4.870 1.00 92.44 210 ARG A N 1
ATOM 1714 C CA . ARG A 1 210 ? 16.439 -8.448 4.079 1.00 92.44 210 ARG A CA 1
ATOM 1715 C C . ARG A 1 210 ? 17.314 -8.178 2.863 1.00 92.44 210 ARG A C 1
ATOM 1717 O O . ARG A 1 210 ? 18.195 -8.988 2.573 1.00 92.44 210 ARG A O 1
ATOM 1724 N N . TRP A 1 211 ? 17.084 -7.077 2.154 1.00 90.94 211 TRP A N 1
ATOM 1725 C CA . TRP A 1 211 ? 17.911 -6.665 1.022 1.00 90.94 211 TRP A CA 1
ATOM 1726 C C . TRP A 1 211 ? 19.350 -6.363 1.462 1.00 90.94 211 TRP A C 1
ATOM 1728 O O . TRP A 1 211 ? 20.294 -6.969 0.950 1.00 90.94 211 TRP A O 1
ATOM 1738 N N . ARG A 1 212 ? 19.515 -5.526 2.491 1.00 90.06 212 ARG A N 1
ATOM 1739 C CA . ARG A 1 212 ? 20.811 -5.132 3.060 1.00 90.06 212 ARG A CA 1
ATOM 1740 C C . ARG A 1 212 ? 21.626 -6.342 3.507 1.00 90.06 212 ARG A C 1
ATOM 1742 O O . ARG A 1 212 ? 22.812 -6.442 3.198 1.00 90.06 212 ARG A O 1
ATOM 1749 N N . ASN A 1 213 ? 20.991 -7.271 4.221 1.00 89.12 213 ASN A N 1
ATOM 1750 C CA . ASN A 1 213 ? 21.644 -8.470 4.744 1.00 89.12 213 ASN A CA 1
ATOM 1751 C C . ASN A 1 213 ? 22.048 -9.436 3.619 1.00 89.12 213 ASN A C 1
ATOM 1753 O O . ASN A 1 213 ? 23.091 -10.073 3.719 1.00 89.12 213 ASN A O 1
ATOM 1757 N N . ARG A 1 214 ? 21.270 -9.528 2.531 1.00 87.06 214 ARG A N 1
ATOM 1758 C CA . ARG A 1 214 ? 21.630 -10.341 1.353 1.00 87.06 214 ARG A CA 1
ATOM 1759 C C . ARG A 1 214 ? 22.821 -9.771 0.586 1.00 87.06 214 ARG A C 1
ATOM 1761 O O . ARG A 1 214 ? 23.622 -10.545 0.074 1.00 87.06 214 ARG A O 1
ATOM 1768 N N . ASN A 1 215 ? 22.944 -8.448 0.525 1.00 83.19 215 ASN A N 1
ATOM 1769 C CA . ASN A 1 215 ? 24.015 -7.777 -0.216 1.00 83.19 215 ASN A CA 1
ATOM 1770 C C . ASN A 1 215 ? 25.260 -7.479 0.634 1.00 83.19 215 ASN A C 1
ATOM 1772 O O . ASN A 1 215 ? 26.200 -6.861 0.142 1.00 83.19 215 ASN A O 1
ATOM 1776 N N . ASN A 1 216 ? 25.291 -7.906 1.903 1.00 77.56 216 ASN A N 1
ATOM 1777 C CA . ASN A 1 216 ? 26.338 -7.548 2.867 1.00 77.56 216 ASN A CA 1
ATOM 1778 C C . ASN A 1 216 ? 26.563 -6.026 2.994 1.00 77.56 216 ASN A C 1
ATOM 1780 O O . ASN A 1 216 ? 27.662 -5.572 3.310 1.00 77.56 216 ASN A O 1
ATOM 1784 N N . GLU A 1 217 ? 25.511 -5.228 2.810 1.00 70.88 217 GLU A N 1
ATOM 1785 C CA . GLU A 1 217 ? 25.548 -3.759 2.883 1.00 70.88 217 GLU A CA 1
ATOM 1786 C C . GLU A 1 217 ? 25.321 -3.230 4.307 1.00 70.88 217 GLU A C 1
ATOM 1788 O O . GLU A 1 217 ? 24.840 -2.118 4.523 1.00 70.88 217 GLU A O 1
ATOM 1793 N N . SER A 1 218 ? 25.648 -4.034 5.321 1.00 66.94 218 SER A N 1
ATOM 1794 C CA . SER A 1 218 ? 25.579 -3.566 6.705 1.00 66.94 218 SER A CA 1
ATOM 1795 C C . SER A 1 218 ? 26.499 -2.353 6.881 1.00 66.94 218 SER A C 1
ATOM 1797 O O . SER A 1 218 ? 27.629 -2.390 6.376 1.00 66.94 218 SER A O 1
ATOM 1799 N N . PRO A 1 219 ? 26.066 -1.293 7.598 1.00 59.97 219 PRO A N 1
ATOM 1800 C CA . PRO A 1 219 ? 26.945 -0.189 7.943 1.00 59.97 219 PRO A CA 1
ATOM 1801 C C . PRO A 1 219 ? 28.194 -0.771 8.591 1.00 59.97 219 PRO A C 1
ATOM 1803 O O . PRO A 1 219 ? 28.119 -1.408 9.644 1.00 59.97 219 PRO A O 1
ATOM 1806 N N . LYS A 1 220 ? 29.345 -0.616 7.932 1.00 62.62 220 LYS A N 1
ATOM 1807 C CA . LYS A 1 220 ? 30.603 -1.014 8.552 1.00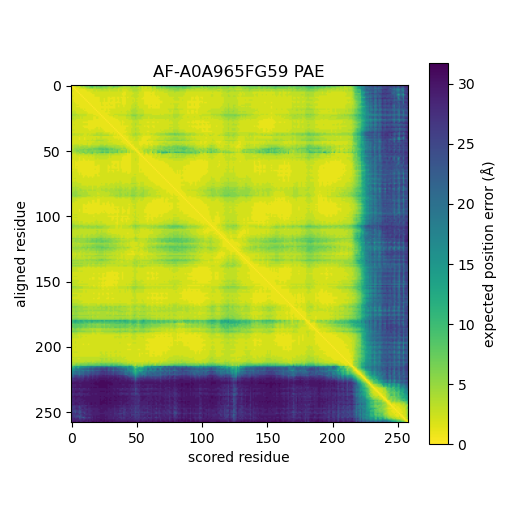 62.62 220 LYS A CA 1
ATOM 1808 C C . LYS A 1 220 ? 30.735 -0.146 9.799 1.00 62.62 220 LYS A C 1
ATOM 1810 O O . LYS A 1 220 ? 30.570 1.073 9.666 1.00 62.62 220 LYS A O 1
ATOM 1815 N N . PRO A 1 221 ? 30.989 -0.726 10.987 1.00 64.25 221 PRO A N 1
ATOM 1816 C CA . PRO A 1 221 ? 31.303 0.085 12.148 1.00 64.25 221 PRO A CA 1
ATOM 1817 C C . PRO A 1 221 ? 32.390 1.056 11.712 1.00 64.25 221 PRO A C 1
ATOM 1819 O O . PRO A 1 221 ? 33.346 0.646 11.043 1.00 64.25 221 PRO A O 1
ATOM 1822 N N . VAL A 1 222 ? 32.186 2.346 11.987 1.00 65.06 222 VAL A N 1
ATOM 1823 C CA . VAL A 1 222 ? 33.200 3.355 11.699 1.00 65.06 222 VAL A CA 1
ATOM 1824 C C . VAL A 1 222 ? 34.445 2.858 12.411 1.00 65.06 222 VAL A C 1
ATOM 1826 O O . VAL A 1 222 ? 34.478 2.839 13.639 1.00 65.06 222 VAL A O 1
ATOM 1829 N N . SER A 1 223 ? 35.431 2.370 11.652 1.00 57.94 223 SER A N 1
ATOM 1830 C CA . SER A 1 223 ? 36.729 2.050 12.220 1.00 57.94 223 SER A CA 1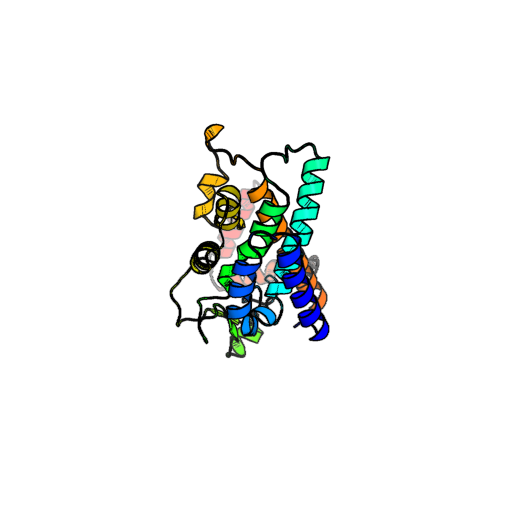
ATOM 1831 C C . SER A 1 223 ? 37.153 3.324 12.923 1.00 57.94 223 SER A C 1
ATOM 1833 O O . SER A 1 223 ? 37.200 4.362 12.248 1.00 57.94 223 SER A O 1
ATOM 1835 N N . GLU A 1 224 ? 37.384 3.278 14.238 1.00 58.22 224 GLU A N 1
ATOM 1836 C CA . GLU A 1 224 ? 38.035 4.381 14.934 1.00 58.22 224 GLU A CA 1
ATOM 1837 C C . GLU A 1 224 ? 39.230 4.750 14.068 1.00 58.22 224 GLU A C 1
ATOM 1839 O O . GLU A 1 224 ? 40.152 3.951 13.886 1.00 58.22 224 GLU A O 1
ATOM 1844 N N . LYS A 1 225 ? 39.151 5.901 13.389 1.00 52.47 225 LYS A N 1
ATOM 1845 C CA . LYS A 1 225 ? 40.261 6.347 12.568 1.00 52.47 225 LYS A CA 1
ATOM 1846 C C . LYS A 1 225 ? 41.378 6.556 13.572 1.00 52.47 225 LYS A C 1
ATOM 1848 O O . LYS A 1 225 ? 41.357 7.540 14.312 1.00 52.47 225 LYS A O 1
ATOM 1853 N N . ASN A 1 226 ? 42.331 5.623 13.608 1.00 48.41 226 ASN A N 1
ATOM 1854 C CA . ASN A 1 226 ? 43.638 5.866 14.194 1.00 48.41 226 ASN A CA 1
ATOM 1855 C C . ASN A 1 226 ? 44.041 7.265 13.746 1.00 48.41 226 A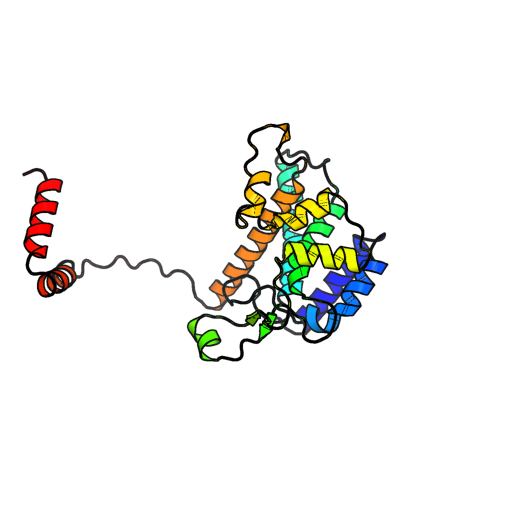SN A C 1
ATOM 1857 O O . ASN A 1 226 ? 43.939 7.554 12.555 1.00 48.41 226 ASN A O 1
ATOM 1861 N N . LYS A 1 227 ? 44.388 8.127 14.708 1.00 51.84 227 LYS A N 1
ATOM 1862 C CA . LYS A 1 227 ? 44.795 9.530 14.537 1.00 51.84 227 LYS A CA 1
ATOM 1863 C C . LYS A 1 227 ? 45.753 9.702 13.341 1.00 51.84 227 LYS A C 1
ATOM 1865 O O . LYS A 1 227 ? 46.963 9.756 13.507 1.00 51.84 227 LYS A O 1
ATOM 1870 N N . ILE A 1 228 ? 45.218 9.797 12.132 1.00 46.59 228 ILE A N 1
ATOM 1871 C CA . ILE A 1 228 ? 45.929 9.973 10.866 1.00 46.59 228 ILE A CA 1
ATOM 1872 C C . ILE A 1 228 ? 44.968 10.812 10.022 1.00 46.59 228 ILE A C 1
ATOM 1874 O O . ILE A 1 228 ? 43.875 10.364 9.701 1.00 46.59 228 ILE A O 1
ATOM 1878 N N . GLN A 1 229 ? 45.221 12.060 9.661 1.00 50.59 229 GLN A N 1
ATOM 1879 C CA . GLN A 1 229 ? 46.295 13.002 9.940 1.00 50.59 229 GLN A CA 1
ATOM 1880 C C . GLN A 1 229 ? 45.574 14.355 9.961 1.00 50.59 229 GLN A C 1
ATOM 1882 O O . GLN A 1 229 ? 45.220 14.867 8.899 1.00 50.59 229 GLN A O 1
ATOM 1887 N N . LYS A 1 230 ? 45.333 14.951 11.139 1.00 51.12 230 LYS A N 1
ATOM 1888 C CA . LYS A 1 230 ? 44.857 16.351 11.199 1.00 51.12 230 LYS A CA 1
ATOM 1889 C C . LYS A 1 230 ? 45.771 17.262 10.357 1.00 51.12 230 LYS A C 1
ATOM 1891 O O . LYS A 1 230 ? 45.283 18.180 9.715 1.00 51.12 230 LYS A O 1
ATOM 1896 N N . SER A 1 231 ? 47.066 16.935 10.274 1.00 55.81 231 SER A N 1
ATOM 1897 C CA . SER A 1 231 ? 48.069 17.677 9.504 1.00 55.81 231 SER A CA 1
ATOM 1898 C C . SER A 1 231 ? 47.880 17.651 7.982 1.00 55.81 231 SER A C 1
ATOM 1900 O O . SER A 1 231 ? 48.203 18.643 7.342 1.00 55.81 231 SER A O 1
ATOM 1902 N N . ALA A 1 232 ? 47.359 16.575 7.383 1.00 57.22 232 ALA A N 1
ATOM 1903 C CA . ALA A 1 232 ? 47.227 16.472 5.922 1.00 57.22 232 ALA A CA 1
ATOM 1904 C C . ALA A 1 232 ? 46.000 17.226 5.386 1.00 57.22 232 ALA A C 1
ATOM 1906 O O . ALA A 1 232 ? 46.040 17.801 4.298 1.00 57.22 232 ALA A O 1
ATOM 1907 N N . VAL A 1 233 ? 44.924 17.251 6.178 1.00 58.06 233 VAL A N 1
ATOM 1908 C CA . VAL A 1 233 ? 43.718 18.038 5.887 1.00 58.06 233 VAL A CA 1
ATOM 1909 C C . VAL A 1 233 ? 44.006 19.527 6.084 1.00 58.06 233 VAL A C 1
ATOM 1911 O O . VAL A 1 233 ? 43.683 20.319 5.207 1.00 58.06 233 VAL A O 1
ATOM 1914 N N . LEU A 1 234 ? 44.693 19.896 7.173 1.00 59.53 234 LEU A N 1
ATOM 1915 C CA . LEU A 1 234 ? 45.122 21.278 7.425 1.00 59.53 234 LEU A CA 1
ATOM 1916 C C . LEU A 1 234 ? 46.080 21.797 6.341 1.00 59.53 234 LEU A C 1
ATOM 1918 O O . LEU A 1 234 ? 45.888 22.910 5.866 1.00 59.53 234 LEU A O 1
ATOM 1922 N N . LYS A 1 235 ? 47.042 20.980 5.884 1.00 59.47 235 LYS A N 1
ATOM 1923 C CA . LYS A 1 235 ? 47.946 21.347 4.780 1.00 59.47 235 LYS A CA 1
ATOM 1924 C C . LYS A 1 235 ? 47.214 21.622 3.466 1.00 59.47 235 LYS A C 1
ATOM 1926 O O . LYS A 1 235 ? 47.446 22.660 2.867 1.00 59.47 235 LYS A O 1
ATOM 1931 N N . ASN A 1 236 ? 46.301 20.741 3.049 1.00 61.75 236 ASN A N 1
ATOM 1932 C CA . ASN A 1 236 ? 45.535 20.938 1.809 1.00 61.75 236 ASN A CA 1
ATOM 1933 C C . ASN A 1 236 ? 44.621 22.173 1.860 1.00 61.75 236 ASN A C 1
ATOM 1935 O O . ASN A 1 236 ? 44.372 22.816 0.843 1.00 61.75 236 ASN A O 1
ATOM 1939 N N . LEU A 1 237 ? 44.091 22.498 3.040 1.00 59.34 237 LEU A N 1
ATOM 1940 C CA . LEU A 1 237 ? 43.261 23.683 3.248 1.00 59.34 237 LEU A CA 1
ATOM 1941 C C . LEU A 1 237 ? 44.088 24.977 3.244 1.00 59.34 237 LEU A C 1
ATOM 1943 O O . LEU A 1 237 ? 43.636 25.960 2.662 1.00 59.34 237 LEU A O 1
ATOM 1947 N N . ALA A 1 238 ? 45.291 24.957 3.827 1.00 63.00 238 ALA A N 1
ATOM 1948 C CA . ALA A 1 238 ? 46.227 26.083 3.824 1.00 63.00 238 ALA A CA 1
ATOM 1949 C C . ALA A 1 238 ? 46.845 26.341 2.435 1.00 63.00 238 ALA A C 1
ATOM 1951 O O . ALA A 1 238 ? 47.002 27.491 2.039 1.00 63.00 238 ALA A O 1
ATOM 1952 N N . GLU A 1 239 ? 47.126 25.291 1.653 1.00 63.69 239 GLU A N 1
ATOM 1953 C CA . GLU A 1 239 ? 47.638 25.416 0.276 1.00 63.69 239 GLU A CA 1
ATOM 1954 C C . GLU A 1 239 ? 46.645 26.110 -0.669 1.00 63.69 239 GLU A C 1
ATOM 1956 O O . GLU A 1 239 ? 47.059 26.813 -1.588 1.00 63.69 239 GLU A O 1
ATOM 1961 N N . ASN A 1 240 ? 45.340 25.953 -0.429 1.00 64.38 240 ASN A N 1
ATOM 1962 C CA . ASN A 1 240 ? 44.291 26.554 -1.258 1.00 64.38 240 ASN A CA 1
ATOM 1963 C C . ASN A 1 240 ? 43.727 27.866 -0.688 1.00 64.38 240 ASN A C 1
ATOM 1965 O O . ASN A 1 240 ? 42.975 28.546 -1.380 1.00 64.38 240 ASN A O 1
ATOM 1969 N N . ASN A 1 241 ? 44.067 28.220 0.555 1.00 65.25 241 ASN A N 1
ATOM 1970 C CA . ASN A 1 241 ? 43.643 29.452 1.217 1.00 65.25 241 ASN A CA 1
A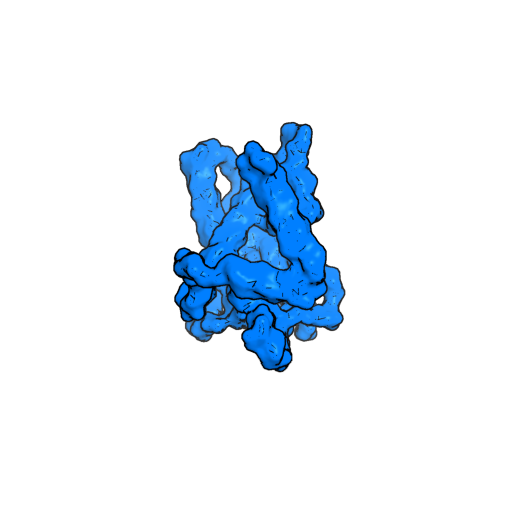TOM 1971 C C . ASN A 1 241 ? 44.743 29.908 2.196 1.00 65.25 241 ASN A C 1
ATOM 1973 O O . ASN A 1 241 ? 44.776 29.426 3.331 1.00 65.25 241 ASN A O 1
ATOM 1977 N N . PRO A 1 242 ? 45.623 30.840 1.794 1.00 66.62 242 PRO A N 1
ATOM 1978 C CA . PRO A 1 242 ? 46.807 31.222 2.573 1.00 66.62 242 PRO A CA 1
ATOM 1979 C C . PRO A 1 242 ? 46.497 31.709 3.998 1.00 66.62 242 PRO A C 1
ATOM 1981 O O . PRO A 1 242 ? 47.301 31.515 4.904 1.00 66.62 242 PRO A O 1
ATOM 1984 N N . ASP A 1 243 ? 45.309 32.283 4.211 1.00 69.56 243 ASP A N 1
ATOM 1985 C CA . ASP A 1 243 ? 44.891 32.863 5.494 1.00 69.56 243 ASP A CA 1
ATOM 1986 C C . ASP A 1 243 ? 44.191 31.858 6.432 1.00 69.56 243 ASP A C 1
ATOM 1988 O O . ASP A 1 243 ? 43.865 32.178 7.579 1.00 69.56 243 ASP A O 1
ATOM 1992 N N . VAL A 1 244 ? 43.949 30.622 5.974 1.00 69.56 244 VAL A N 1
ATOM 1993 C CA . VAL A 1 244 ? 43.229 29.604 6.759 1.00 69.56 244 VAL A CA 1
ATOM 1994 C C . VAL A 1 244 ? 44.011 29.169 7.991 1.00 69.56 244 VAL A C 1
ATOM 1996 O O . VAL A 1 244 ? 43.408 28.859 9.016 1.00 69.56 244 VAL A O 1
ATOM 1999 N N . GLU A 1 245 ? 45.340 29.172 7.937 1.00 65.75 245 GLU A N 1
ATOM 2000 C CA . GLU A 1 245 ? 46.159 28.762 9.078 1.00 65.75 245 GLU A CA 1
ATOM 2001 C C . GLU A 1 245 ? 46.027 29.753 10.249 1.00 65.75 245 GLU A C 1
ATOM 2003 O O . GLU A 1 245 ? 45.866 29.341 11.403 1.00 65.75 245 GLU A O 1
ATOM 2008 N N . GLN A 1 246 ? 45.966 31.056 9.947 1.00 72.50 246 GLN A N 1
ATOM 2009 C CA . GLN A 1 246 ? 45.720 32.105 10.937 1.00 72.50 246 GLN A CA 1
ATOM 2010 C C . GLN A 1 246 ? 44.286 32.034 11.476 1.00 72.50 246 GLN A C 1
ATOM 2012 O O . GLN A 1 246 ? 44.093 32.008 12.690 1.00 72.50 246 GLN A O 1
ATOM 2017 N N . ALA A 1 247 ? 43.288 31.890 10.597 1.00 69.56 247 ALA A N 1
ATOM 2018 C CA . ALA A 1 247 ? 41.885 31.779 10.997 1.00 69.56 247 ALA A CA 1
ATOM 2019 C C . ALA A 1 247 ? 41.629 30.567 11.911 1.00 69.56 247 ALA A C 1
ATOM 2021 O O . ALA A 1 247 ? 40.919 30.669 12.909 1.00 69.56 247 ALA A O 1
ATOM 2022 N N . ILE A 1 248 ? 42.241 29.419 11.613 1.00 67.19 248 ILE A N 1
ATOM 2023 C CA . ILE A 1 248 ? 42.145 28.219 12.452 1.00 67.19 248 ILE A CA 1
ATOM 2024 C C . ILE A 1 248 ? 42.828 28.443 13.806 1.00 67.19 248 ILE A C 1
ATOM 2026 O O . ILE A 1 248 ? 42.295 28.030 14.837 1.00 67.19 248 ILE A O 1
ATOM 2030 N N . THR A 1 249 ? 43.977 29.121 13.821 1.00 71.94 249 THR A N 1
ATOM 2031 C CA . THR A 1 249 ? 44.697 29.459 15.056 1.00 71.94 249 THR A CA 1
ATOM 2032 C C . THR A 1 249 ? 43.873 30.385 15.951 1.00 71.94 249 THR A C 1
ATOM 2034 O O . THR A 1 249 ? 43.753 30.125 17.149 1.00 71.94 249 THR A O 1
ATOM 2037 N N . ASP A 1 250 ? 43.251 31.415 15.379 1.00 75.38 250 ASP A N 1
ATOM 2038 C CA . ASP A 1 250 ? 42.416 32.375 16.109 1.00 75.38 250 ASP A CA 1
ATOM 2039 C C . ASP A 1 250 ? 41.154 31.708 16.674 1.00 75.38 250 ASP A C 1
ATOM 2041 O O . ASP A 1 250 ? 40.783 31.943 17.826 1.00 75.38 250 ASP A O 1
ATOM 2045 N N . ILE A 1 251 ? 40.544 30.794 15.912 1.00 69.88 251 ILE A N 1
ATOM 2046 C CA . ILE A 1 251 ? 39.416 29.975 16.372 1.00 69.88 251 ILE A CA 1
ATOM 2047 C C . ILE A 1 251 ? 39.828 29.108 17.569 1.00 69.88 251 ILE A C 1
ATOM 2049 O O . ILE A 1 251 ? 39.123 29.070 18.576 1.00 69.88 251 ILE A O 1
ATOM 2053 N N . PHE A 1 252 ? 40.974 28.423 17.503 1.00 71.75 252 PHE A N 1
ATOM 2054 C CA . PHE A 1 252 ? 41.421 27.575 18.611 1.00 71.75 252 PHE A CA 1
ATOM 2055 C C . PHE A 1 252 ? 41.804 28.369 19.862 1.00 71.75 252 PHE A C 1
ATOM 2057 O O . PHE A 1 252 ? 41.533 27.896 20.966 1.00 71.75 252 PHE A O 1
ATOM 2064 N N . LYS A 1 253 ? 42.365 29.574 19.719 1.00 74.25 253 LYS A N 1
ATOM 2065 C CA . LYS A 1 253 ? 42.588 30.484 20.855 1.00 74.25 253 LYS A CA 1
ATOM 2066 C C . LYS A 1 253 ? 41.270 30.909 21.500 1.00 74.25 253 LYS A C 1
ATOM 2068 O O . LYS A 1 253 ? 41.124 30.795 22.713 1.00 74.25 253 LYS A O 1
ATOM 2073 N N . ALA A 1 254 ? 40.274 31.273 20.689 1.00 71.56 254 ALA A N 1
ATOM 2074 C CA . ALA A 1 254 ? 38.943 31.637 21.175 1.00 71.56 254 ALA A CA 1
ATOM 2075 C C . ALA A 1 254 ? 38.242 30.496 21.941 1.00 71.56 254 ALA A C 1
ATOM 2077 O O . ALA A 1 254 ? 37.499 30.759 22.883 1.00 71.56 254 ALA A O 1
ATOM 2078 N N . PHE A 1 255 ? 38.489 29.234 21.571 1.00 64.25 255 PHE A N 1
ATOM 2079 C CA . PHE A 1 255 ? 37.942 28.069 22.277 1.00 64.25 255 PHE A CA 1
ATOM 2080 C C . PHE A 1 255 ? 38.717 27.673 23.540 1.00 64.25 255 PHE A C 1
ATOM 2082 O O . PHE A 1 255 ? 38.116 27.113 24.455 1.00 64.25 255 PHE A O 1
ATOM 2089 N N . ASN A 1 256 ? 40.026 27.936 23.594 1.00 70.94 256 ASN A N 1
ATOM 2090 C CA . ASN A 1 256 ? 40.887 27.486 24.692 1.00 70.94 256 ASN A CA 1
ATOM 2091 C C . ASN A 1 256 ? 41.152 28.554 25.764 1.00 70.94 256 ASN A C 1
ATOM 2093 O O . ASN A 1 256 ? 41.713 28.215 26.801 1.00 70.94 256 ASN A O 1
ATOM 2097 N N . GLY A 1 257 ? 40.709 29.797 25.557 1.00 56.44 257 GLY A N 1
ATOM 2098 C CA . GLY A 1 257 ? 40.696 30.823 26.600 1.00 56.44 257 GLY A CA 1
ATOM 2099 C C . GLY A 1 257 ? 42.079 31.275 27.080 1.00 56.44 257 GLY A C 1
ATOM 2100 O O . GLY A 1 257 ? 42.255 31.454 28.283 1.00 56.44 257 GLY A O 1
ATOM 2101 N N . GLU A 1 258 ? 43.021 31.482 26.155 1.00 51.53 258 GLU A N 1
ATOM 2102 C CA . GLU A 1 258 ? 44.212 32.330 26.359 1.00 51.53 258 GLU A CA 1
ATOM 2103 C C . GLU A 1 258 ? 44.195 33.525 25.401 1.00 51.53 258 GLU A C 1
ATOM 2105 O O . GLU A 1 258 ? 44.037 33.303 24.174 1.00 51.53 258 GLU A O 1
#